Protein AF-A0A9E3BA57-F1 (afdb_monomer)

Solvent-accessible surface area (backbone atoms only — not comparable to full-atom values): 15091 Å² total; per-residue (Å²): 136,89,84,88,86,90,84,81,89,80,93,66,79,55,66,67,52,53,63,72,68,53,78,71,51,74,68,56,52,54,50,52,51,50,52,51,51,53,52,50,51,53,54,50,51,54,50,53,52,54,51,50,51,53,52,50,53,52,51,53,53,50,52,51,50,51,50,53,51,49,52,50,50,52,51,49,51,51,48,52,51,52,51,51,52,50,50,52,52,52,50,30,51,70,37,42,39,36,37,42,38,57,26,49,50,52,69,77,45,34,76,70,68,50,32,23,57,55,53,36,50,53,30,50,53,45,43,49,51,52,54,69,60,40,82,65,95,66,62,68,88,75,44,98,58,40,34,75,94,56,74,46,80,52,76,90,72,94,66,101,42,77,68,51,54,54,49,47,49,32,64,74,54,18,78,52,43,40,30,43,34,40,40,45,79,49,102,83,34,32,33,43,32,36,26,50,56,90,48,83,46,72,77,41,74,42,44,72,89,40,44,69,59,47,41,42,51,36,28,52,51,42,40,40,77,56,36,41,68,55,41,20,50,28,27,43,76,71,67,40,48,74,59,14,51,54,37,29,53,49,29,50,75,73,41,53,78,68,45,27,56,49,24,52,52,53,52,51,67,75,76,109

pLDDT: mean 71.09, std 15.73, range [34.72, 93.19]

Foldseek 3Di:
DDDDDDDDDDDDPVVVVVVVPPDDPPVRVVVVVVVVVVVVVVVVVVVVVVVVVVVVVVVVVVVVVVVVVVVVVVVVVVVVVVVVVVVLLVCLLLQLAEEEEFEAEDVVCVVVVNGSLVLSVLLVVLLVVLVVLQDDPDDLSPFPRRNDPDHDYDDDDPDDDPVVVSVVSSVVNHPHFYKYKYWDADPAAIWIWIDTHPDTFDIDDDHPVCSSVRSNVNSLRNCCVRGLLSSLSSCVSVVVLVVSLVSLVVCCVPNDPSSVVVSVVSVVVSVD

Sequence (272 aa):
MAHKDDGENANGPGLAAALAMAAPGDTAQTYLEEQTRLTRLQIEELKEDNALRRRIMRLEQASGAMKFAFELAAAFIFTAVALGLGIAVWQAANDNGLVVQSFSVPPDLANRGLTGEVVAAKLLDKLSVLQAATASNRAPSSYANNWGGDIKLQIPDTGVSIGEFNRSLHAWLGHQTRITGEVWRTPTGIAVTARAGSDTGPTLTGSEADLDKLIRQAAESVYRATQLYRYAVYLANAGRLKEAEAAYWSLMANGSAQDRAWALIGLANLYA

Structure (mmCIF, N/CA/C/O backbone):
data_AF-A0A9E3BA57-F1
#
_entry.id   AF-A0A9E3BA57-F1
#
loop_
_atom_site.group_PDB
_atom_site.id
_atom_site.type_symbol
_atom_site.label_atom_id
_atom_site.label_alt_id
_atom_site.label_comp_id
_atom_site.label_asym_id
_atom_site.label_entity_id
_atom_site.label_seq_id
_atom_site.pdbx_PDB_ins_code
_atom_site.Cartn_x
_atom_site.Cartn_y
_atom_site.Cartn_z
_atom_site.occupancy
_atom_site.B_iso_or_equiv
_atom_site.auth_seq_id
_atom_site.auth_comp_id
_atom_site.auth_asym_id
_atom_site.auth_atom_id
_atom_site.pdbx_PDB_model_num
ATOM 1 N N . MET A 1 1 ? 22.300 17.962 -129.339 1.00 43.16 1 MET A N 1
ATOM 2 C CA . MET A 1 1 ? 23.694 18.077 -129.816 1.00 43.16 1 MET A CA 1
ATOM 3 C C . MET A 1 1 ? 24.527 17.127 -128.984 1.00 43.16 1 MET A C 1
ATOM 5 O O . MET A 1 1 ? 24.481 17.212 -127.766 1.00 43.16 1 MET A O 1
ATOM 9 N N . ALA A 1 2 ? 25.129 16.149 -129.647 1.00 45.38 2 ALA A N 1
ATOM 10 C CA . ALA A 1 2 ? 25.865 15.049 -129.049 1.00 45.38 2 ALA A CA 1
ATOM 11 C C . ALA A 1 2 ? 27.246 15.500 -128.556 1.00 45.38 2 ALA A C 1
ATOM 13 O O . ALA A 1 2 ? 27.906 16.262 -129.256 1.00 45.38 2 ALA A O 1
ATOM 14 N N . HIS A 1 3 ? 27.709 14.957 -127.431 1.00 41.69 3 HIS A N 1
ATOM 15 C CA . HIS A 1 3 ? 29.010 14.294 -127.411 1.00 41.69 3 HIS A CA 1
ATOM 16 C C . HIS A 1 3 ? 29.078 13.281 -126.268 1.00 41.69 3 HIS A C 1
ATOM 18 O O . HIS A 1 3 ? 28.797 13.578 -125.112 1.00 41.69 3 HIS A O 1
ATOM 24 N N . LYS A 1 4 ? 29.392 12.063 -126.686 1.00 47.47 4 LYS A N 1
ATOM 25 C CA . LYS A 1 4 ? 29.692 10.862 -125.926 1.00 47.47 4 LYS A CA 1
ATOM 26 C C . LYS A 1 4 ? 31.184 10.893 -125.589 1.00 47.47 4 LYS A C 1
ATOM 28 O O . LYS A 1 4 ? 31.956 11.256 -126.473 1.00 47.47 4 LYS A O 1
ATOM 33 N N . ASP A 1 5 ? 31.557 10.482 -124.382 1.00 48.28 5 ASP A N 1
ATOM 34 C CA . ASP A 1 5 ? 32.760 9.671 -124.204 1.00 48.28 5 ASP A CA 1
ATOM 35 C C . ASP A 1 5 ? 32.627 8.788 -122.961 1.00 48.28 5 ASP A C 1
ATOM 37 O O . ASP A 1 5 ? 32.346 9.254 -121.856 1.00 48.28 5 ASP A O 1
ATOM 41 N N . ASP A 1 6 ? 32.766 7.492 -123.217 1.00 46.66 6 ASP A N 1
ATOM 42 C CA . ASP A 1 6 ? 32.732 6.391 -122.266 1.00 46.66 6 ASP A CA 1
ATOM 43 C C . ASP A 1 6 ? 34.151 6.175 -121.715 1.00 46.66 6 ASP A C 1
ATOM 45 O O . ASP A 1 6 ? 35.130 6.237 -122.457 1.00 46.66 6 ASP A O 1
ATOM 49 N N . GLY A 1 7 ? 34.273 5.873 -120.422 1.00 38.66 7 GLY A N 1
ATOM 50 C CA . GLY A 1 7 ? 35.554 5.589 -119.772 1.00 38.66 7 GLY A CA 1
ATOM 51 C C . GLY A 1 7 ? 35.362 4.725 -118.534 1.00 38.66 7 GLY A C 1
ATOM 52 O O . GLY A 1 7 ? 35.284 5.216 -117.414 1.00 38.66 7 GLY A O 1
ATOM 53 N N . GLU A 1 8 ? 35.217 3.434 -118.784 1.00 44.22 8 GLU A N 1
ATOM 54 C CA . GLU A 1 8 ? 34.931 2.349 -117.854 1.00 44.22 8 GLU A CA 1
ATOM 55 C C . GLU A 1 8 ? 36.140 1.965 -116.966 1.00 44.22 8 GLU A C 1
ATOM 57 O O . GLU A 1 8 ? 37.271 1.937 -117.436 1.00 44.22 8 GLU A O 1
ATOM 62 N N . ASN A 1 9 ? 35.843 1.569 -115.719 1.00 42.09 9 ASN A N 1
ATOM 63 C CA . ASN A 1 9 ? 36.522 0.563 -114.879 1.00 42.09 9 ASN A CA 1
ATOM 64 C C . ASN A 1 9 ? 38.012 0.703 -114.481 1.00 42.09 9 ASN A C 1
ATOM 66 O O . ASN A 1 9 ? 38.911 0.603 -115.303 1.00 42.09 9 ASN A O 1
ATOM 70 N N . ALA A 1 10 ? 38.275 0.671 -113.162 1.00 39.62 10 ALA A N 1
ATOM 71 C CA . ALA A 1 10 ? 38.931 -0.483 -112.516 1.00 39.62 10 ALA A CA 1
ATOM 72 C C . ALA A 1 10 ? 39.127 -0.274 -110.999 1.00 39.62 10 ALA A C 1
ATOM 74 O O . ALA A 1 10 ? 39.894 0.575 -110.550 1.00 39.62 10 ALA A O 1
ATOM 75 N N . ASN A 1 11 ? 38.476 -1.129 -110.205 1.00 49.69 11 ASN A N 1
ATOM 76 C CA . ASN A 1 11 ? 38.855 -1.411 -108.822 1.00 49.69 11 ASN A CA 1
ATOM 77 C C . ASN A 1 11 ? 40.291 -1.953 -108.766 1.00 49.69 11 ASN A C 1
ATOM 79 O O . ASN A 1 11 ? 40.641 -2.855 -109.525 1.00 49.69 11 ASN A O 1
ATOM 83 N N . GLY A 1 12 ? 41.088 -1.477 -107.809 1.00 37.12 12 GLY A N 1
ATOM 84 C CA . GLY A 1 12 ? 42.429 -1.994 -107.554 1.00 37.12 12 GLY A CA 1
ATOM 85 C C . GLY A 1 12 ? 42.698 -2.207 -106.062 1.00 37.12 12 GLY A C 1
ATOM 86 O O . GLY A 1 12 ? 43.104 -1.259 -105.393 1.00 37.12 12 GLY A O 1
ATOM 87 N N . PRO A 1 13 ? 42.606 -3.450 -105.548 1.00 47.19 13 PRO A N 1
ATOM 88 C CA . PRO A 1 13 ? 43.142 -3.878 -104.243 1.00 47.19 13 PRO A CA 1
ATOM 89 C C . PRO A 1 13 ? 44.659 -3.631 -104.067 1.00 47.19 13 PRO A C 1
ATOM 91 O O . PRO A 1 13 ? 45.227 -3.909 -103.012 1.00 47.19 13 PRO A O 1
ATOM 94 N N . GLY A 1 14 ? 45.331 -3.109 -105.099 1.00 44.69 14 GLY A N 1
ATOM 95 C CA . GLY A 1 14 ? 46.767 -2.860 -105.141 1.00 44.69 14 GLY A CA 1
ATOM 96 C C . GLY A 1 14 ? 47.250 -1.696 -104.278 1.00 44.69 14 GLY A C 1
ATOM 97 O O . GLY A 1 14 ? 48.390 -1.737 -103.836 1.00 44.69 14 GLY A O 1
ATOM 98 N N . LEU A 1 15 ? 46.415 -0.697 -103.963 1.00 48.72 15 LEU A N 1
ATOM 99 C CA . LEU A 1 15 ? 46.832 0.424 -103.100 1.00 48.72 15 LEU A CA 1
ATOM 100 C C . LEU A 1 15 ? 47.002 0.002 -101.631 1.00 48.72 15 LEU A C 1
ATOM 102 O O . LEU A 1 15 ? 47.945 0.432 -100.972 1.00 48.72 15 LEU A O 1
ATOM 106 N N . ALA A 1 16 ? 46.149 -0.904 -101.143 1.00 50.25 16 ALA A N 1
ATOM 107 C CA . ALA A 1 16 ? 46.280 -1.473 -99.802 1.00 50.25 16 ALA A CA 1
ATOM 108 C C . ALA A 1 16 ? 47.452 -2.471 -99.712 1.00 50.25 16 ALA A C 1
ATOM 110 O O . ALA A 1 16 ? 48.168 -2.495 -98.713 1.00 50.25 16 ALA A O 1
ATOM 111 N N . ALA A 1 17 ? 47.697 -3.249 -100.773 1.00 50.19 17 ALA A N 1
ATOM 112 C CA . ALA A 1 17 ? 48.822 -4.184 -100.830 1.00 50.19 17 ALA A CA 1
ATOM 113 C C . ALA A 1 17 ? 50.185 -3.482 -101.019 1.00 50.19 17 ALA A C 1
ATOM 115 O O . ALA A 1 17 ? 51.184 -3.932 -100.461 1.00 50.19 17 ALA A O 1
ATOM 116 N N . ALA A 1 18 ? 50.239 -2.357 -101.743 1.00 49.28 18 ALA A N 1
ATOM 117 C CA . ALA A 1 18 ? 51.467 -1.582 -101.938 1.00 49.28 18 ALA A CA 1
ATOM 118 C C . ALA A 1 18 ? 51.915 -0.847 -100.662 1.00 49.28 18 ALA A C 1
ATOM 120 O O . ALA A 1 18 ? 53.115 -0.761 -100.409 1.00 49.28 18 ALA A O 1
ATOM 121 N N . LEU A 1 19 ? 50.980 -0.391 -99.816 1.00 52.06 19 LEU A N 1
ATOM 122 C CA . LEU A 1 19 ? 51.324 0.153 -98.494 1.00 52.06 19 LEU A CA 1
ATOM 123 C C . LEU A 1 19 ? 51.769 -0.927 -97.496 1.00 52.06 19 LEU A C 1
ATOM 125 O O . LEU A 1 19 ? 52.558 -0.632 -96.606 1.00 52.06 19 LEU A O 1
ATOM 129 N N . ALA A 1 20 ? 51.306 -2.171 -97.648 1.00 54.50 20 ALA A N 1
ATOM 130 C CA . ALA A 1 20 ? 51.713 -3.283 -96.786 1.00 54.50 20 ALA A CA 1
ATOM 131 C C . ALA A 1 20 ? 53.118 -3.833 -97.111 1.00 54.50 20 ALA A C 1
ATOM 133 O O . ALA A 1 20 ? 53.708 -4.523 -96.283 1.00 54.50 20 ALA A O 1
ATOM 134 N N . MET A 1 21 ? 53.655 -3.537 -98.302 1.00 51.88 21 MET A N 1
ATOM 135 C CA . MET A 1 21 ? 54.937 -4.065 -98.802 1.00 51.88 21 MET A CA 1
ATOM 136 C C . MET A 1 21 ? 56.081 -3.036 -98.785 1.00 51.88 21 MET A C 1
ATOM 138 O O . MET A 1 21 ? 57.224 -3.388 -99.077 1.00 51.88 21 MET A O 1
ATOM 142 N N . ALA A 1 22 ? 55.811 -1.775 -98.430 1.00 53.38 22 ALA A N 1
ATOM 143 C CA . ALA A 1 22 ? 56.853 -0.787 -98.177 1.00 53.38 22 ALA A CA 1
ATOM 144 C C . ALA A 1 22 ? 57.412 -1.016 -96.768 1.00 53.38 22 ALA A C 1
ATOM 146 O O . ALA A 1 22 ? 56.747 -0.714 -95.777 1.00 53.38 22 ALA A O 1
ATOM 147 N N . ALA A 1 23 ? 58.624 -1.575 -96.678 1.00 56.28 23 ALA A N 1
ATOM 148 C CA . ALA A 1 23 ? 59.336 -1.684 -95.411 1.00 56.28 23 ALA A CA 1
ATOM 149 C C . ALA A 1 23 ? 59.340 -0.297 -94.742 1.00 56.28 23 ALA A C 1
ATOM 151 O O . ALA A 1 23 ? 59.784 0.668 -95.375 1.00 56.28 23 ALA A O 1
ATOM 152 N N . PRO A 1 24 ? 58.793 -0.159 -93.522 1.00 55.91 24 PRO A N 1
ATOM 153 C CA . PRO A 1 24 ? 58.721 1.135 -92.871 1.00 55.91 24 PRO A CA 1
ATOM 154 C C . PRO A 1 24 ? 60.148 1.653 -92.728 1.00 55.91 24 PRO A C 1
ATOM 156 O O . PRO A 1 24 ? 61.003 0.967 -92.172 1.00 55.91 24 PRO A O 1
ATOM 159 N N . GLY A 1 25 ? 60.410 2.837 -93.284 1.00 61.69 25 GLY A N 1
ATOM 160 C CA . GLY A 1 25 ? 61.684 3.512 -93.072 1.00 61.69 25 GLY A CA 1
ATOM 161 C C . GLY A 1 25 ? 61.930 3.701 -91.576 1.00 61.69 25 GLY A C 1
ATOM 162 O O . GLY A 1 25 ? 60.980 3.770 -90.795 1.00 61.69 25 GLY A O 1
ATOM 163 N N . ASP A 1 26 ? 63.199 3.807 -91.194 1.00 68.38 26 ASP A N 1
ATOM 164 C CA . ASP A 1 26 ? 63.674 3.933 -89.805 1.00 68.38 26 ASP A CA 1
ATOM 165 C C . ASP A 1 26 ? 62.846 4.952 -88.987 1.00 68.38 26 ASP A C 1
ATOM 167 O O . ASP A 1 26 ? 62.463 4.721 -87.846 1.00 68.38 26 ASP A O 1
ATOM 171 N N . THR A 1 27 ? 62.431 6.050 -89.624 1.00 69.00 27 THR A N 1
ATOM 172 C CA . THR A 1 27 ? 61.599 7.111 -89.034 1.00 69.00 27 THR A CA 1
ATOM 173 C C . THR A 1 27 ? 60.164 6.696 -88.691 1.00 69.00 27 THR A C 1
ATOM 175 O O . THR A 1 27 ? 59.611 7.179 -87.702 1.00 69.00 27 THR A O 1
ATOM 178 N N . ALA A 1 28 ? 59.542 5.812 -89.476 1.00 72.00 28 ALA A N 1
ATOM 179 C CA . ALA A 1 28 ? 58.194 5.311 -89.210 1.00 72.00 28 ALA A CA 1
ATOM 180 C C . ALA A 1 28 ? 58.187 4.310 -88.046 1.00 72.00 28 ALA A C 1
ATOM 182 O O . ALA A 1 28 ? 57.246 4.309 -87.253 1.00 72.00 28 ALA A O 1
ATOM 183 N N . GLN A 1 29 ? 59.248 3.509 -87.904 1.00 76.06 29 GLN A N 1
ATOM 184 C CA . GLN A 1 29 ? 59.416 2.621 -86.751 1.00 76.06 29 GLN A CA 1
ATOM 185 C C . GLN A 1 29 ? 59.605 3.428 -85.462 1.00 76.06 29 GLN A C 1
ATOM 187 O O . GLN A 1 29 ? 58.847 3.229 -84.515 1.00 76.06 29 GLN A O 1
ATOM 192 N N . THR A 1 30 ? 60.488 4.432 -85.463 1.00 78.56 30 THR A N 1
ATOM 193 C CA . THR A 1 30 ? 60.704 5.314 -84.302 1.00 78.56 30 THR A CA 1
ATOM 194 C C . THR A 1 30 ? 59.434 6.061 -83.883 1.00 78.56 30 THR A C 1
ATOM 196 O O . THR A 1 30 ? 59.148 6.204 -82.695 1.00 78.56 30 THR A O 1
ATOM 199 N N . TYR A 1 31 ? 58.620 6.516 -84.842 1.00 79.38 31 TYR A N 1
ATOM 200 C CA . TYR A 1 31 ? 57.344 7.167 -84.532 1.00 79.38 31 TYR A CA 1
ATOM 20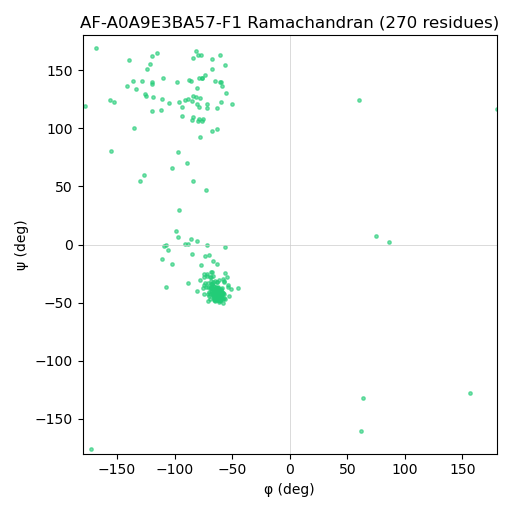1 C C . TYR A 1 31 ? 56.336 6.207 -83.879 1.00 79.38 31 TYR A C 1
ATOM 203 O O . TYR A 1 31 ? 55.654 6.579 -82.921 1.00 79.38 31 TYR A O 1
ATOM 211 N N . LEU A 1 32 ? 56.246 4.967 -84.371 1.00 82.69 32 LEU A N 1
ATOM 212 C CA . LEU A 1 32 ? 55.385 3.936 -83.785 1.00 82.69 32 LEU A CA 1
ATOM 213 C C . LEU A 1 32 ? 55.856 3.529 -82.382 1.00 82.69 32 LEU A C 1
ATOM 215 O O . LEU A 1 32 ? 55.023 3.293 -81.504 1.00 82.69 32 LEU A O 1
ATOM 219 N N . GLU A 1 33 ? 57.166 3.494 -82.143 1.00 85.69 33 GLU A N 1
ATOM 220 C CA . GLU A 1 33 ? 57.742 3.253 -80.817 1.00 85.69 33 GLU A CA 1
ATOM 221 C C . GLU A 1 33 ? 57.390 4.371 -79.830 1.00 85.69 33 GLU A C 1
ATOM 223 O O . GLU A 1 33 ? 56.943 4.089 -78.716 1.00 85.69 33 GLU A O 1
ATOM 228 N N . GLU A 1 34 ? 57.498 5.635 -80.243 1.00 84.19 34 GLU A N 1
ATOM 229 C CA . GLU A 1 34 ? 57.121 6.781 -79.409 1.00 84.19 34 GLU A CA 1
ATOM 230 C C . GLU A 1 34 ? 55.613 6.833 -79.126 1.00 84.19 34 GLU A C 1
ATOM 232 O O . GLU A 1 34 ? 55.203 7.044 -77.982 1.00 84.19 34 GLU A O 1
ATOM 237 N N . GLN A 1 35 ? 54.770 6.547 -80.123 1.00 85.94 35 GLN A N 1
ATOM 238 C CA . GLN A 1 35 ? 53.322 6.401 -79.924 1.00 85.94 35 GLN A CA 1
ATOM 239 C C . GLN A 1 35 ? 52.995 5.260 -78.953 1.00 85.94 35 GLN A C 1
ATOM 241 O O . GLN A 1 35 ? 52.151 5.410 -78.066 1.00 85.94 35 GLN A O 1
ATOM 246 N N . THR A 1 36 ? 53.704 4.135 -79.060 1.00 87.62 36 THR A N 1
ATOM 247 C CA . THR A 1 36 ? 53.559 3.004 -78.133 1.00 87.62 36 THR A CA 1
ATOM 248 C C . THR A 1 36 ? 53.986 3.392 -76.717 1.00 87.62 36 THR A C 1
ATOM 250 O O . THR A 1 36 ? 53.317 3.025 -75.747 1.00 87.62 36 THR A O 1
ATOM 253 N N . ARG A 1 37 ? 55.066 4.169 -76.579 1.00 88.50 37 ARG A N 1
ATOM 254 C CA . ARG A 1 37 ? 55.564 4.660 -75.290 1.00 88.50 37 ARG A CA 1
ATOM 255 C C . ARG A 1 37 ? 54.578 5.621 -74.633 1.00 88.50 37 ARG A C 1
ATOM 257 O O . ARG A 1 37 ? 54.255 5.441 -73.461 1.00 88.50 37 ARG A O 1
ATOM 264 N N . LEU A 1 38 ? 54.052 6.582 -75.385 1.00 89.56 38 LEU A N 1
ATOM 265 C CA . LEU A 1 38 ? 53.067 7.543 -74.892 1.00 89.56 38 LEU A CA 1
ATOM 266 C C . LEU A 1 38 ? 51.755 6.853 -74.503 1.00 89.56 38 LEU A C 1
ATOM 268 O O . LEU A 1 38 ? 51.222 7.107 -73.426 1.00 89.56 38 LEU A O 1
ATOM 272 N N . THR A 1 39 ? 51.292 5.908 -75.322 1.00 86.44 39 THR A N 1
ATOM 273 C CA . THR A 1 39 ? 50.104 5.100 -75.013 1.00 86.44 39 THR A CA 1
ATOM 274 C C . THR A 1 39 ? 50.311 4.287 -73.734 1.00 86.44 39 THR A C 1
ATOM 276 O O . THR A 1 39 ? 49.410 4.195 -72.903 1.00 86.44 39 THR A O 1
ATOM 279 N N . ARG A 1 40 ? 51.508 3.722 -73.523 1.00 89.25 40 ARG A N 1
ATOM 280 C CA . ARG A 1 40 ? 51.831 2.974 -72.301 1.00 89.25 40 ARG A CA 1
ATOM 281 C C . ARG A 1 40 ? 51.808 3.870 -71.062 1.00 89.25 40 ARG A C 1
ATOM 283 O O . ARG A 1 40 ? 51.205 3.471 -70.071 1.00 89.25 40 ARG A O 1
ATOM 290 N N . LEU A 1 41 ? 52.385 5.069 -71.144 1.00 88.81 41 LEU A N 1
ATOM 291 C CA . LEU A 1 41 ? 52.357 6.045 -70.049 1.00 88.81 41 LEU A CA 1
ATOM 292 C C . LEU A 1 41 ? 50.926 6.487 -69.716 1.00 88.81 41 LEU A C 1
ATOM 294 O O . LEU A 1 41 ? 50.548 6.485 -68.550 1.00 88.81 41 LEU A O 1
ATOM 298 N N . GLN A 1 42 ? 50.095 6.761 -70.727 1.00 83.44 42 GLN A N 1
ATOM 299 C CA . GLN A 1 42 ? 48.683 7.107 -70.516 1.00 83.44 42 GLN A CA 1
ATOM 300 C C . GLN A 1 42 ? 47.884 5.959 -69.883 1.00 83.44 42 GLN A C 1
ATOM 302 O O . GLN A 1 42 ? 47.036 6.187 -69.024 1.00 83.44 42 GLN A O 1
ATOM 307 N N . ILE A 1 43 ? 48.147 4.710 -70.284 1.00 85.44 43 ILE A N 1
ATOM 308 C CA . ILE A 1 43 ? 47.510 3.531 -69.679 1.00 85.44 43 ILE A CA 1
ATOM 309 C C . ILE A 1 43 ? 47.917 3.384 -68.209 1.00 85.44 43 ILE A C 1
ATOM 311 O O . ILE A 1 43 ? 47.095 2.973 -67.388 1.00 85.44 43 ILE A O 1
ATOM 315 N N . GLU A 1 44 ? 49.174 3.667 -67.882 1.00 87.62 44 GLU A N 1
ATOM 316 C CA . GLU A 1 44 ? 49.704 3.571 -66.523 1.00 87.62 44 GLU A CA 1
ATOM 317 C C . GLU A 1 44 ? 49.115 4.660 -65.620 1.00 87.62 44 GLU A C 1
ATOM 319 O O . GLU A 1 44 ? 48.534 4.334 -64.584 1.00 87.62 44 GLU A O 1
ATOM 324 N N . GLU A 1 45 ? 49.097 5.909 -66.089 1.00 82.62 45 GLU A N 1
ATOM 325 C CA . GLU A 1 45 ? 48.459 7.038 -65.403 1.00 82.62 45 GLU A CA 1
ATOM 326 C C . GLU A 1 45 ? 46.961 6.777 -65.165 1.00 82.62 45 GLU A C 1
ATOM 328 O O . GLU A 1 45 ? 46.475 6.874 -64.039 1.00 82.62 45 GLU A O 1
ATOM 333 N N . LEU A 1 46 ? 46.226 6.307 -66.183 1.00 78.44 46 LEU A N 1
ATOM 334 C CA . LEU A 1 46 ? 44.810 5.949 -66.038 1.00 78.44 46 LEU A CA 1
ATOM 335 C C . LEU A 1 46 ? 44.582 4.795 -65.053 1.00 78.44 46 LEU A C 1
ATOM 337 O O . LEU A 1 46 ? 43.531 4.734 -64.407 1.00 78.44 46 LEU A O 1
ATOM 341 N N . LYS A 1 47 ? 45.512 3.841 -64.937 1.00 80.56 47 LYS A N 1
ATOM 342 C CA . LYS A 1 47 ? 45.397 2.740 -63.968 1.00 80.56 47 LYS A CA 1
ATOM 343 C C . LYS A 1 47 ? 45.588 3.236 -62.540 1.00 80.56 47 LYS A C 1
ATOM 345 O O . LYS A 1 47 ? 44.818 2.815 -61.669 1.00 80.56 47 LYS A O 1
ATOM 350 N N . GLU A 1 48 ? 46.556 4.115 -62.312 1.00 80.38 48 GLU A N 1
ATOM 351 C CA . GLU A 1 48 ? 46.803 4.727 -61.005 1.00 80.38 48 GLU A CA 1
ATOM 352 C C . GLU A 1 48 ? 45.626 5.611 -60.574 1.00 80.38 48 GLU A C 1
ATOM 354 O O . GLU A 1 48 ? 45.077 5.416 -59.482 1.00 80.38 48 GLU A O 1
ATOM 359 N N . ASP A 1 49 ? 45.130 6.464 -61.471 1.00 78.62 49 ASP A N 1
ATOM 360 C CA . ASP A 1 49 ? 43.981 7.338 -61.216 1.00 78.62 49 ASP A CA 1
ATOM 361 C C . ASP A 1 49 ? 42.713 6.535 -60.890 1.00 78.62 49 ASP A C 1
ATOM 363 O O . ASP A 1 49 ? 41.988 6.817 -59.928 1.00 78.62 49 ASP A O 1
ATOM 367 N N . ASN A 1 50 ? 42.462 5.455 -61.636 1.00 74.06 50 ASN A N 1
ATOM 368 C CA . ASN A 1 50 ? 41.331 4.564 -61.376 1.00 74.06 50 ASN A CA 1
ATOM 369 C C . ASN A 1 50 ? 41.481 3.761 -60.075 1.00 74.06 50 ASN A C 1
ATOM 371 O O . ASN A 1 50 ? 40.473 3.350 -59.486 1.00 74.06 50 ASN A O 1
ATOM 375 N N . ALA A 1 51 ? 42.705 3.478 -59.628 1.00 78.81 51 ALA A N 1
ATOM 376 C CA . ALA A 1 51 ? 42.948 2.804 -58.356 1.00 78.81 51 ALA A CA 1
ATOM 377 C C . ALA A 1 51 ? 42.702 3.754 -57.172 1.00 78.81 51 ALA A C 1
ATOM 379 O O . ALA A 1 51 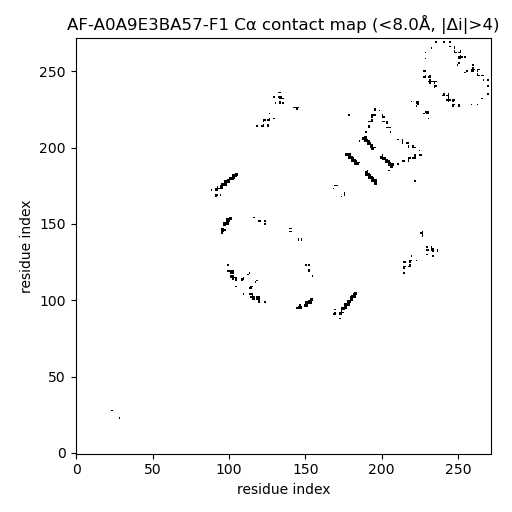? 42.040 3.363 -56.204 1.00 78.81 51 ALA A O 1
ATOM 380 N N . LEU A 1 52 ? 43.155 5.006 -57.276 1.00 74.19 52 LEU A N 1
ATOM 381 C CA . LEU A 1 52 ? 42.927 6.047 -56.273 1.00 74.19 52 LEU A CA 1
ATOM 382 C C . LEU A 1 52 ? 41.444 6.399 -56.159 1.00 74.19 52 LEU A C 1
ATOM 384 O O . LEU A 1 52 ? 40.891 6.339 -55.060 1.00 74.19 52 LEU A O 1
ATOM 388 N N . ARG A 1 53 ? 40.760 6.638 -57.285 1.00 72.81 53 ARG A N 1
ATOM 389 C CA . ARG A 1 53 ? 39.312 6.909 -57.304 1.00 72.81 53 ARG A CA 1
ATOM 390 C C . ARG A 1 53 ? 38.504 5.773 -56.683 1.00 72.81 53 ARG A C 1
ATOM 392 O O . ARG A 1 53 ? 37.595 6.027 -55.899 1.00 72.81 53 ARG A O 1
ATOM 399 N N . ARG A 1 54 ? 38.857 4.510 -56.960 1.00 74.44 54 ARG A N 1
ATOM 400 C CA . ARG A 1 54 ? 38.201 3.349 -56.326 1.00 74.44 54 ARG A CA 1
ATOM 401 C C . ARG A 1 54 ? 38.419 3.289 -54.816 1.00 74.44 54 ARG A C 1
ATOM 403 O O . ARG A 1 54 ? 37.505 2.885 -54.099 1.00 74.44 54 ARG A O 1
ATOM 410 N N . ARG A 1 55 ? 39.598 3.675 -54.320 1.00 72.38 55 ARG A N 1
ATOM 411 C CA . ARG A 1 55 ? 39.870 3.746 -52.874 1.00 72.38 55 ARG A CA 1
ATOM 412 C C . ARG A 1 55 ? 39.102 4.890 -52.214 1.00 72.38 55 ARG A C 1
ATOM 414 O O . ARG A 1 55 ? 38.477 4.657 -51.186 1.00 72.38 55 ARG A O 1
ATOM 421 N N . ILE A 1 56 ? 39.089 6.070 -52.828 1.00 73.75 56 ILE A N 1
ATOM 422 C CA . ILE A 1 56 ? 38.375 7.251 -52.321 1.00 73.75 56 ILE A CA 1
ATOM 423 C C . ILE A 1 56 ? 36.867 6.985 -52.266 1.00 73.75 56 ILE A C 1
ATOM 425 O O . ILE A 1 56 ? 36.272 7.149 -51.208 1.00 73.75 56 ILE A O 1
ATOM 429 N N . MET A 1 57 ? 36.270 6.442 -53.333 1.00 71.50 57 MET A N 1
ATOM 430 C CA . MET A 1 57 ? 34.839 6.104 -53.343 1.00 71.50 57 MET A CA 1
ATOM 431 C C . MET A 1 57 ? 34.457 5.094 -52.250 1.00 71.50 57 MET A C 1
ATOM 433 O O . MET A 1 57 ? 33.404 5.222 -51.631 1.00 71.50 57 MET A O 1
ATOM 437 N N . ARG A 1 58 ? 35.314 4.100 -51.966 1.00 70.94 58 ARG A N 1
ATOM 438 C CA . ARG A 1 58 ? 35.076 3.150 -50.862 1.00 70.94 58 ARG A CA 1
ATOM 439 C C . ARG A 1 58 ? 35.168 3.817 -49.491 1.00 70.94 58 ARG A C 1
ATOM 441 O O . ARG A 1 58 ? 34.390 3.472 -48.607 1.00 70.94 58 ARG A O 1
ATOM 448 N N . LEU A 1 59 ? 36.096 4.757 -49.315 1.00 69.62 59 LEU A N 1
ATOM 449 C CA . LEU A 1 59 ? 36.240 5.518 -48.072 1.00 69.62 59 LEU A CA 1
ATOM 450 C C . LEU A 1 59 ? 35.057 6.468 -47.851 1.00 69.62 59 LEU A C 1
ATOM 452 O O . LEU A 1 59 ? 34.554 6.553 -46.734 1.00 69.62 59 LEU A O 1
ATOM 456 N N . GLU A 1 60 ? 34.562 7.121 -48.902 1.00 73.31 60 GLU A N 1
ATOM 457 C CA . GLU A 1 60 ? 33.374 7.980 -48.835 1.00 73.31 60 GLU A CA 1
ATOM 458 C C . GLU A 1 60 ? 32.104 7.180 -48.523 1.00 73.31 60 GLU A C 1
ATOM 460 O O . GLU A 1 60 ? 31.328 7.571 -47.650 1.00 73.31 60 GLU A O 1
ATOM 465 N N . GLN A 1 61 ? 31.919 6.018 -49.159 1.00 71.25 61 GLN A N 1
ATOM 466 C CA . GLN A 1 61 ? 30.796 5.124 -48.858 1.00 71.25 61 GLN A CA 1
ATOM 467 C C . GLN A 1 61 ? 30.860 4.578 -47.424 1.00 71.25 61 GLN A C 1
ATOM 469 O O . GLN A 1 61 ? 29.835 4.528 -46.744 1.00 71.25 61 GLN A O 1
ATOM 474 N N . ALA A 1 62 ? 32.051 4.217 -46.935 1.00 68.81 62 ALA A N 1
ATOM 475 C CA . ALA A 1 62 ? 32.242 3.761 -45.558 1.00 68.81 62 ALA A CA 1
ATOM 476 C C . ALA A 1 62 ? 32.004 4.885 -44.533 1.00 68.81 62 ALA A C 1
ATOM 478 O O . ALA A 1 62 ? 31.376 4.654 -43.500 1.00 68.81 62 ALA A O 1
ATOM 479 N N . SER A 1 63 ? 32.457 6.103 -44.838 1.00 70.75 63 SER A N 1
ATOM 480 C CA . SER A 1 63 ? 32.219 7.315 -44.044 1.00 70.75 63 SER A CA 1
ATOM 481 C C . SER A 1 63 ? 30.724 7.626 -43.923 1.00 70.75 63 SER A C 1
ATOM 483 O O . SER A 1 63 ? 30.209 7.794 -42.813 1.00 70.75 63 SER A O 1
ATOM 485 N N . GLY A 1 64 ? 30.001 7.612 -45.049 1.00 74.88 64 GLY A N 1
ATOM 486 C CA . GLY A 1 64 ? 28.553 7.802 -45.068 1.00 74.88 64 GLY A CA 1
ATOM 487 C C . GLY A 1 64 ? 27.823 6.732 -44.256 1.00 74.88 64 GLY A C 1
ATOM 488 O O . GLY A 1 64 ? 27.007 7.064 -43.397 1.00 74.88 64 GLY A O 1
ATOM 489 N N . ALA A 1 65 ? 28.165 5.457 -44.456 1.00 74.38 65 ALA A N 1
ATOM 490 C CA . ALA A 1 65 ? 27.560 4.345 -43.723 1.00 74.38 65 ALA A CA 1
ATOM 491 C C . ALA A 1 65 ? 27.815 4.419 -42.206 1.00 74.38 65 ALA A C 1
ATOM 493 O O . ALA A 1 65 ? 26.897 4.183 -41.424 1.00 74.38 65 ALA A O 1
ATOM 494 N N . MET A 1 66 ? 29.025 4.798 -41.779 1.00 76.75 66 MET A N 1
ATOM 495 C CA . MET A 1 66 ? 29.365 5.004 -40.364 1.00 76.75 66 MET A CA 1
ATOM 496 C C . MET A 1 66 ? 28.543 6.128 -39.732 1.00 76.75 66 MET A C 1
ATOM 498 O O . MET A 1 66 ? 28.063 5.979 -38.609 1.00 76.75 66 MET A O 1
ATOM 502 N N . LYS A 1 67 ? 28.341 7.237 -40.453 1.00 83.88 67 LYS A N 1
ATOM 503 C CA . LYS A 1 67 ? 27.526 8.352 -39.963 1.00 83.88 67 LYS A CA 1
ATOM 504 C C . LYS A 1 67 ? 26.057 7.952 -39.814 1.00 83.88 67 LYS A C 1
ATOM 506 O O . LYS A 1 67 ? 25.483 8.186 -38.756 1.00 83.88 67 LYS A O 1
ATOM 511 N N . PHE A 1 68 ? 25.487 7.273 -40.811 1.00 84.44 68 PHE A N 1
ATOM 512 C CA . PHE A 1 68 ? 24.131 6.725 -40.715 1.00 84.44 68 PHE A CA 1
ATOM 513 C C . PHE A 1 68 ? 23.992 5.715 -39.570 1.00 84.44 68 PHE A C 1
ATOM 515 O O . PHE A 1 68 ? 23.018 5.766 -38.826 1.00 84.44 68 PHE A O 1
ATOM 522 N N . ALA A 1 69 ? 24.971 4.825 -39.387 1.00 83.12 69 ALA A N 1
ATOM 523 C CA . ALA A 1 69 ? 24.969 3.870 -38.282 1.00 83.12 69 ALA A CA 1
ATOM 524 C C . ALA A 1 69 ? 25.027 4.572 -36.915 1.00 83.12 69 ALA A C 1
ATOM 526 O O . ALA A 1 69 ? 24.310 4.180 -35.996 1.00 83.12 69 ALA A O 1
ATOM 527 N N . PHE A 1 70 ? 25.832 5.631 -36.785 1.00 87.56 70 PHE A N 1
ATOM 528 C CA . PHE A 1 70 ? 25.904 6.436 -35.567 1.00 87.56 70 PHE A CA 1
ATOM 529 C C . PHE A 1 70 ? 24.595 7.187 -35.290 1.00 87.56 70 PHE A C 1
ATOM 531 O O . PHE A 1 70 ? 24.104 7.155 -34.164 1.00 87.56 70 PHE A O 1
ATOM 538 N N . GLU A 1 71 ? 23.998 7.816 -36.307 1.00 88.19 71 GLU A N 1
ATOM 539 C CA . GLU A 1 71 ? 22.704 8.499 -36.183 1.00 88.19 71 GLU A CA 1
ATOM 540 C C . GLU A 1 71 ? 21.587 7.521 -35.791 1.00 88.19 71 GLU A C 1
ATOM 542 O O . GLU A 1 71 ? 20.798 7.820 -34.894 1.00 88.19 71 GLU A O 1
ATOM 547 N N . LEU A 1 72 ? 21.562 6.319 -36.378 1.00 89.69 72 LEU A N 1
ATOM 548 C CA . LEU A 1 72 ? 20.620 5.261 -36.005 1.00 89.69 72 LEU A CA 1
ATOM 549 C C . LEU A 1 72 ? 20.846 4.756 -34.578 1.00 89.69 72 LEU A C 1
ATOM 551 O O . LEU A 1 72 ? 19.877 4.562 -33.846 1.00 89.69 72 LEU A O 1
ATOM 555 N N . ALA A 1 73 ? 22.099 4.570 -34.156 1.00 87.75 73 ALA A N 1
ATOM 556 C CA . ALA A 1 73 ? 22.417 4.164 -32.789 1.00 87.75 73 ALA A CA 1
ATOM 557 C C . ALA A 1 73 ? 21.998 5.238 -31.774 1.00 87.75 73 ALA A C 1
ATOM 559 O O . ALA A 1 73 ? 21.372 4.920 -30.764 1.00 87.75 73 ALA A O 1
ATOM 560 N N . ALA A 1 74 ? 22.276 6.512 -32.060 1.00 90.25 74 ALA A N 1
ATOM 561 C CA . ALA A 1 74 ? 21.857 7.628 -31.220 1.00 90.25 74 ALA A CA 1
ATOM 562 C C . ALA A 1 74 ? 20.324 7.733 -31.141 1.00 90.25 74 ALA A C 1
ATOM 564 O O . ALA A 1 74 ? 19.777 7.859 -30.045 1.00 90.25 74 ALA A O 1
ATOM 565 N N . ALA A 1 75 ? 19.626 7.611 -32.276 1.00 90.25 75 ALA A N 1
ATOM 566 C CA . ALA A 1 75 ? 18.166 7.604 -32.326 1.00 90.25 75 ALA A CA 1
ATOM 567 C C . ALA A 1 75 ? 17.570 6.415 -31.557 1.00 90.25 75 ALA A C 1
ATOM 569 O O . ALA A 1 75 ? 16.594 6.579 -30.823 1.00 90.25 75 ALA A O 1
ATOM 570 N N . PHE A 1 76 ? 18.178 5.231 -31.671 1.00 93.19 76 PHE A N 1
ATOM 571 C CA . PHE A 1 76 ? 17.775 4.047 -30.919 1.00 93.19 76 PHE A CA 1
ATOM 572 C C . PHE A 1 76 ? 17.948 4.248 -29.412 1.00 93.19 76 PHE A C 1
ATOM 574 O O . PHE A 1 76 ? 17.016 3.978 -28.660 1.00 93.19 76 PHE A O 1
ATOM 581 N N . ILE A 1 77 ? 19.092 4.781 -28.968 1.00 91.69 77 ILE A N 1
ATOM 582 C CA . ILE A 1 77 ? 19.336 5.086 -27.551 1.00 91.69 77 ILE A CA 1
ATOM 583 C C . ILE A 1 77 ? 18.305 6.096 -27.041 1.00 91.69 77 ILE A C 1
ATOM 585 O O . ILE A 1 77 ? 17.680 5.857 -26.010 1.00 91.69 77 ILE A O 1
ATOM 589 N N . PHE A 1 78 ? 18.066 7.185 -27.775 1.00 91.94 78 PHE A N 1
ATOM 590 C CA . PHE A 1 78 ? 17.053 8.177 -27.405 1.00 91.94 78 PHE A CA 1
ATOM 591 C C . PHE A 1 78 ? 15.656 7.567 -27.300 1.00 91.94 78 PHE A C 1
ATOM 593 O O . PHE A 1 78 ? 14.937 7.825 -26.336 1.00 91.94 78 PHE A O 1
ATOM 600 N N . THR A 1 79 ? 15.287 6.722 -28.261 1.00 91.75 79 THR A N 1
ATOM 601 C CA . THR A 1 79 ? 13.991 6.034 -28.271 1.00 91.75 79 THR A CA 1
ATOM 602 C C . THR A 1 79 ? 13.875 5.069 -27.096 1.00 91.75 79 THR A C 1
ATOM 604 O O . THR A 1 79 ? 12.855 5.061 -26.414 1.00 91.75 79 THR A O 1
ATOM 607 N N . ALA A 1 80 ? 14.922 4.295 -26.807 1.00 88.56 80 ALA A N 1
ATOM 608 C CA . ALA A 1 80 ? 14.951 3.374 -25.676 1.00 88.56 80 ALA A CA 1
ATOM 609 C C . ALA A 1 80 ? 14.816 4.116 -24.338 1.00 88.56 80 ALA A C 1
ATOM 611 O O . ALA A 1 80 ? 14.046 3.691 -23.478 1.00 88.56 80 ALA A O 1
ATOM 612 N N . VAL A 1 81 ? 15.498 5.256 -24.180 1.00 90.56 81 VAL A N 1
ATOM 613 C CA . VAL A 1 81 ? 15.373 6.110 -22.989 1.00 90.56 81 VAL A CA 1
ATOM 614 C C . VAL A 1 81 ? 13.960 6.683 -22.876 1.00 90.56 81 VAL A C 1
ATOM 616 O O . VAL A 1 81 ? 13.359 6.601 -21.807 1.00 90.56 81 VAL A O 1
ATOM 619 N N . ALA A 1 82 ? 13.395 7.210 -23.964 1.00 87.06 82 ALA A N 1
ATOM 620 C CA . ALA A 1 82 ? 12.041 7.764 -23.966 1.00 87.06 82 ALA A CA 1
ATOM 621 C C . ALA A 1 82 ? 10.977 6.702 -23.642 1.00 87.06 82 ALA A C 1
ATOM 623 O O . ALA A 1 82 ? 10.074 6.960 -22.847 1.00 87.06 82 ALA A O 1
ATOM 624 N N . LEU A 1 83 ? 11.110 5.494 -24.198 1.00 88.88 83 LEU A N 1
ATOM 625 C CA . LEU A 1 83 ? 10.243 4.359 -23.878 1.00 88.88 83 LEU A CA 1
ATOM 626 C C . LEU A 1 83 ? 10.397 3.929 -22.420 1.00 88.88 83 LEU A C 1
ATOM 628 O O . LEU A 1 83 ? 9.393 3.727 -21.745 1.00 88.88 83 LEU A O 1
ATOM 632 N N . GLY A 1 84 ? 11.629 3.837 -21.914 1.00 78.38 84 GLY A N 1
ATOM 633 C CA . GLY A 1 84 ? 11.891 3.507 -20.513 1.00 78.38 84 GLY A CA 1
ATOM 634 C C . GLY A 1 84 ? 11.249 4.510 -19.554 1.00 78.38 84 GLY A C 1
ATOM 635 O O . GLY A 1 84 ? 10.564 4.110 -18.615 1.00 78.38 84 GLY A O 1
ATOM 636 N N . LEU A 1 85 ? 11.394 5.809 -19.832 1.00 76.31 85 LEU A N 1
ATOM 637 C CA . LEU A 1 85 ? 10.750 6.872 -19.056 1.00 76.31 85 LEU A CA 1
ATOM 638 C C . LEU A 1 85 ? 9.224 6.820 -19.171 1.00 76.31 85 LEU A C 1
ATOM 640 O O . LEU A 1 85 ? 8.539 6.941 -18.161 1.00 76.31 85 LEU A O 1
ATOM 644 N N . GLY A 1 86 ? 8.685 6.597 -20.371 1.00 73.06 86 GLY A N 1
ATOM 645 C CA . GLY A 1 86 ? 7.245 6.460 -20.586 1.00 73.06 86 GLY A CA 1
ATOM 646 C C . GLY A 1 86 ? 6.650 5.278 -19.818 1.00 73.06 86 GLY A C 1
ATOM 647 O O . GLY A 1 86 ? 5.623 5.433 -19.163 1.00 73.06 86 GLY A O 1
ATOM 648 N N . ILE A 1 87 ? 7.325 4.123 -19.833 1.00 73.69 87 ILE A N 1
ATOM 649 C CA . ILE A 1 87 ? 6.934 2.939 -19.057 1.00 73.69 87 ILE A CA 1
ATOM 650 C C . ILE A 1 87 ? 7.009 3.238 -17.560 1.00 73.69 87 ILE A C 1
ATOM 652 O O . ILE A 1 87 ? 6.058 2.930 -16.851 1.00 73.69 87 ILE A O 1
ATOM 656 N N . ALA A 1 88 ? 8.089 3.860 -17.082 1.00 65.69 88 ALA A N 1
ATOM 657 C CA . ALA A 1 88 ? 8.242 4.204 -15.669 1.00 65.69 88 ALA A CA 1
ATOM 658 C C . ALA A 1 88 ? 7.145 5.171 -15.193 1.00 65.69 88 ALA A C 1
ATOM 660 O O . ALA A 1 88 ? 6.543 4.951 -14.145 1.00 65.69 88 ALA A O 1
ATOM 661 N N . VAL A 1 89 ? 6.831 6.201 -15.986 1.00 70.75 89 VAL A N 1
ATOM 662 C CA . VAL A 1 89 ? 5.751 7.158 -15.697 1.00 70.75 89 VAL A CA 1
ATOM 663 C C . VAL A 1 89 ? 4.390 6.470 -15.712 1.00 70.75 89 VAL A C 1
ATOM 665 O O . VAL A 1 89 ? 3.588 6.692 -14.810 1.00 70.75 89 VAL A O 1
ATOM 668 N N . TRP A 1 90 ? 4.125 5.618 -16.703 1.00 63.31 90 TRP A N 1
ATOM 669 C CA . TRP A 1 90 ? 2.858 4.895 -16.803 1.00 63.31 90 TRP A CA 1
ATOM 670 C C . TRP A 1 90 ? 2.675 3.889 -15.661 1.00 63.31 90 TRP A C 1
ATOM 672 O O . TRP A 1 90 ? 1.603 3.828 -15.064 1.00 63.31 90 TRP A O 1
ATOM 682 N N . GLN A 1 91 ? 3.732 3.155 -15.305 1.00 57.81 91 GLN A N 1
ATOM 683 C CA . GLN A 1 91 ? 3.734 2.262 -14.148 1.00 57.81 91 GLN A CA 1
ATOM 684 C C . GLN A 1 91 ? 3.504 3.038 -12.856 1.00 57.81 91 GLN A C 1
ATOM 686 O O . GLN A 1 91 ? 2.630 2.652 -12.093 1.00 57.81 91 GLN A O 1
ATOM 691 N N . ALA A 1 92 ? 4.217 4.147 -12.638 1.00 55.09 92 ALA A N 1
ATOM 692 C CA . ALA A 1 92 ? 4.057 4.968 -11.442 1.00 55.09 92 ALA A CA 1
ATOM 693 C C . ALA A 1 92 ? 2.662 5.599 -11.333 1.00 55.09 92 ALA A C 1
ATOM 695 O O . ALA A 1 92 ? 2.094 5.635 -10.244 1.00 55.09 92 ALA A O 1
ATOM 696 N N . ALA A 1 93 ? 2.089 6.053 -12.450 1.00 54.06 93 ALA A N 1
ATOM 697 C CA . ALA A 1 93 ? 0.742 6.622 -12.491 1.00 54.06 93 ALA A CA 1
ATOM 698 C C . ALA A 1 93 ? -0.360 5.574 -12.246 1.00 54.06 93 ALA A C 1
ATOM 700 O O . ALA A 1 93 ? -1.426 5.915 -11.737 1.00 54.06 93 ALA A O 1
ATOM 701 N N . ASN A 1 94 ? -0.110 4.306 -12.586 1.00 55.00 94 ASN A N 1
ATOM 702 C CA . ASN A 1 94 ? -1.035 3.195 -12.351 1.00 55.00 94 ASN A CA 1
ATOM 703 C C . ASN A 1 94 ? -0.705 2.407 -11.063 1.00 55.00 94 ASN A C 1
ATOM 705 O O . ASN A 1 94 ? -1.305 1.358 -10.807 1.00 55.00 94 ASN A O 1
ATOM 709 N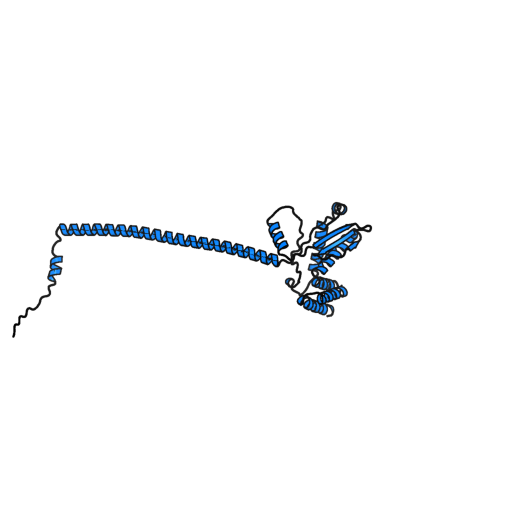 N . ASP A 1 95 ? 0.255 2.875 -10.262 1.00 46.78 95 ASP A N 1
ATOM 710 C CA . ASP A 1 95 ? 0.689 2.191 -9.049 1.00 46.78 95 ASP A CA 1
ATOM 711 C C . ASP A 1 95 ? -0.225 2.554 -7.872 1.00 46.78 95 ASP A C 1
ATOM 713 O O . ASP A 1 95 ? -0.219 3.672 -7.358 1.00 46.78 95 ASP A O 1
ATOM 717 N N . ASN A 1 96 ? -1.021 1.582 -7.430 1.00 51.62 96 ASN A N 1
ATOM 718 C CA . ASN A 1 96 ? -1.966 1.713 -6.318 1.00 51.62 96 ASN A CA 1
ATOM 719 C C . ASN A 1 96 ? -1.359 1.208 -4.994 1.00 51.62 96 ASN A C 1
ATOM 721 O O . ASN A 1 96 ? -2.068 0.680 -4.137 1.00 51.62 96 ASN A O 1
ATOM 725 N N . GLY A 1 97 ? -0.036 1.311 -4.839 1.00 50.28 97 GLY A N 1
ATOM 726 C CA . GLY A 1 97 ? 0.699 0.769 -3.696 1.00 50.28 97 GLY A CA 1
ATOM 727 C C . GLY A 1 97 ? 0.252 1.342 -2.344 1.00 50.28 97 GLY A C 1
ATOM 728 O O . GLY A 1 97 ? 0.003 2.542 -2.196 1.00 50.28 97 GLY A O 1
ATOM 729 N N . LEU A 1 98 ? 0.181 0.468 -1.338 1.00 53.78 98 LEU A N 1
ATOM 730 C CA . LEU A 1 98 ? -0.075 0.828 0.055 1.00 53.78 98 LEU A CA 1
ATOM 731 C C . LEU A 1 98 ? 1.247 1.069 0.779 1.00 53.78 98 LEU A C 1
ATOM 733 O O . LEU A 1 98 ? 2.100 0.181 0.844 1.00 53.78 98 LEU A O 1
ATOM 737 N N . VAL A 1 99 ? 1.395 2.251 1.370 1.00 59.72 99 VAL A N 1
ATOM 738 C CA . VAL A 1 99 ? 2.586 2.609 2.145 1.00 59.72 99 VAL A CA 1
ATOM 739 C C . VAL A 1 99 ? 2.208 2.726 3.612 1.00 59.72 99 VAL A C 1
ATOM 741 O O . VAL A 1 99 ? 1.446 3.621 3.973 1.00 59.72 99 VAL A O 1
ATOM 744 N N . VAL A 1 100 ? 2.763 1.862 4.463 1.00 58.22 100 VAL A N 1
ATOM 745 C CA . VAL A 1 100 ? 2.625 1.976 5.924 1.00 58.22 100 VAL A CA 1
ATOM 746 C C . VAL A 1 100 ? 3.818 2.760 6.465 1.00 58.22 100 VAL A C 1
ATOM 748 O O . VAL A 1 100 ? 4.964 2.337 6.297 1.00 58.22 100 VAL A O 1
ATOM 751 N N . GLN A 1 101 ? 3.553 3.912 7.080 1.00 68.12 101 GLN A N 1
ATOM 752 C CA . GLN A 1 101 ? 4.560 4.706 7.789 1.00 68.12 101 GLN A CA 1
ATOM 753 C C . GLN A 1 101 ? 4.746 4.188 9.222 1.00 68.12 101 GLN A C 1
ATOM 755 O O . GLN A 1 101 ? 3.876 3.496 9.759 1.00 68.12 101 GLN A O 1
ATOM 760 N N . SER A 1 102 ? 5.878 4.522 9.850 1.00 68.94 102 SER A N 1
ATOM 761 C CA . SER A 1 102 ? 6.096 4.202 11.261 1.00 68.94 102 SER A CA 1
ATOM 762 C C . SER A 1 102 ? 5.038 4.877 12.136 1.00 68.94 102 SER A C 1
ATOM 764 O O . SER A 1 102 ? 4.619 6.012 11.895 1.00 68.94 102 SER A O 1
ATOM 766 N N . PHE A 1 103 ? 4.562 4.144 13.141 1.00 74.44 103 PHE A N 1
ATOM 767 C CA . PHE A 1 103 ? 3.574 4.672 14.074 1.00 74.44 103 PHE A CA 1
ATOM 768 C C . PHE A 1 103 ? 4.250 5.624 15.062 1.00 74.44 103 PHE A C 1
ATOM 770 O O . PHE A 1 103 ? 5.367 5.371 15.513 1.00 74.44 103 PHE A O 1
ATOM 777 N N . SER A 1 104 ? 3.562 6.697 15.446 1.00 75.69 104 SER A N 1
ATOM 778 C CA . SER A 1 104 ? 4.013 7.529 16.563 1.00 75.69 104 SER A CA 1
ATOM 779 C C . SER A 1 104 ? 3.795 6.764 17.866 1.00 75.69 104 SER A C 1
ATOM 781 O O . SER A 1 104 ? 2.666 6.369 18.161 1.00 75.69 104 SER A O 1
ATOM 783 N N . VAL A 1 105 ? 4.864 6.517 18.623 1.00 79.75 105 VAL A N 1
ATOM 784 C CA . VAL A 1 105 ? 4.819 5.767 19.885 1.00 79.75 105 VAL A CA 1
ATOM 785 C C . VAL A 1 105 ? 5.618 6.525 20.949 1.00 79.75 105 VAL A C 1
ATOM 787 O O . VAL A 1 105 ? 6.732 6.967 20.659 1.00 79.75 105 VAL A O 1
ATOM 790 N N . PRO A 1 106 ? 5.097 6.700 22.179 1.00 79.31 106 PRO A N 1
ATOM 791 C CA . PRO A 1 106 ? 5.811 7.425 23.217 1.00 79.31 106 PRO A CA 1
ATOM 792 C C . PRO A 1 106 ? 7.078 6.677 23.686 1.00 79.31 106 PRO A C 1
ATOM 794 O O . PRO A 1 106 ? 7.133 5.440 23.633 1.00 79.31 106 PRO A O 1
ATOM 797 N N . PRO A 1 107 ? 8.112 7.408 24.159 1.00 77.56 107 PRO A N 1
ATOM 798 C CA . PRO A 1 107 ? 9.433 6.837 24.443 1.00 77.56 107 PRO A CA 1
ATOM 799 C C . PRO A 1 107 ? 9.430 5.690 25.458 1.00 77.56 107 PRO A C 1
ATOM 801 O O . PRO A 1 107 ? 10.257 4.788 25.383 1.00 77.56 107 PRO A O 1
ATOM 804 N N . ASP A 1 108 ? 8.496 5.689 26.405 1.00 80.00 108 ASP A N 1
ATOM 805 C CA . ASP A 1 108 ? 8.377 4.653 27.430 1.00 80.00 108 ASP A CA 1
ATOM 806 C C . ASP A 1 108 ? 7.950 3.288 26.862 1.00 80.00 108 ASP A C 1
ATOM 808 O O . ASP A 1 108 ? 8.366 2.254 27.385 1.00 80.00 108 ASP A O 1
ATOM 812 N N . LEU A 1 109 ? 7.154 3.275 25.788 1.00 78.50 109 LEU A N 1
ATOM 813 C CA . LEU A 1 109 ? 6.778 2.058 25.065 1.00 78.50 109 LEU A CA 1
ATOM 814 C C . LEU A 1 109 ? 7.893 1.634 24.100 1.00 78.50 109 LEU A C 1
ATOM 816 O O . LEU A 1 109 ? 8.238 0.451 24.043 1.00 78.50 109 LEU A O 1
ATOM 820 N N . ALA A 1 110 ? 8.534 2.597 23.430 1.00 79.69 110 ALA A N 1
ATOM 821 C CA . ALA A 1 110 ? 9.685 2.333 22.567 1.00 79.69 110 ALA A CA 1
ATOM 822 C C . ALA A 1 110 ? 10.844 1.677 23.342 1.00 79.69 110 ALA A C 1
ATOM 824 O O . ALA A 1 110 ? 11.402 0.675 22.895 1.00 79.69 110 ALA A O 1
ATOM 825 N N . ASN A 1 111 ? 11.126 2.153 24.559 1.00 81.38 111 ASN A N 1
ATOM 826 C CA . ASN A 1 111 ? 12.146 1.591 25.454 1.00 81.38 111 ASN A CA 1
ATOM 827 C C . ASN A 1 111 ? 11.851 0.147 25.899 1.00 81.38 111 ASN A C 1
ATOM 829 O O . ASN A 1 111 ? 12.746 -0.546 26.376 1.00 81.38 111 ASN A O 1
ATOM 833 N N . ARG A 1 112 ? 10.608 -0.321 25.745 1.00 78.00 112 ARG A N 1
ATOM 834 C CA . ARG A 1 112 ? 10.180 -1.698 26.042 1.00 78.00 112 ARG A CA 1
ATOM 835 C C . ARG A 1 112 ? 10.109 -2.573 24.785 1.00 78.00 112 ARG A C 1
ATOM 837 O O . ARG A 1 112 ? 9.576 -3.677 24.842 1.00 78.00 112 ARG A O 1
ATOM 844 N N . GLY A 1 113 ? 10.642 -2.091 23.659 1.00 74.62 113 GLY A N 1
ATOM 845 C CA . GLY A 1 113 ? 10.675 -2.803 22.378 1.00 74.62 113 GLY A CA 1
ATOM 846 C C . GLY A 1 113 ? 9.419 -2.628 21.519 1.00 74.62 113 GLY A C 1
ATOM 847 O O . GLY A 1 113 ? 9.341 -3.202 20.435 1.00 74.62 113 GLY A O 1
ATOM 848 N N . LEU A 1 114 ? 8.443 -1.827 21.961 1.00 79.44 114 LEU A N 1
ATOM 849 C CA . LEU A 1 114 ? 7.280 -1.442 21.162 1.00 79.44 114 LEU A CA 1
ATOM 850 C C . LEU A 1 114 ? 7.607 -0.165 20.385 1.00 79.44 114 LEU A C 1
ATOM 852 O O . LEU A 1 114 ? 7.117 0.909 20.714 1.00 79.44 114 LEU A O 1
ATOM 856 N N . THR A 1 115 ? 8.482 -0.261 19.386 1.00 82.06 115 THR A N 1
ATOM 857 C CA . THR A 1 115 ? 8.792 0.889 18.523 1.00 82.06 115 THR A CA 1
ATOM 858 C C . THR A 1 115 ? 7.709 1.089 17.459 1.00 82.06 115 THR A C 1
ATOM 860 O O . THR A 1 115 ? 6.915 0.184 17.171 1.00 82.06 115 THR A O 1
ATOM 863 N N . GLY A 1 116 ? 7.674 2.277 16.850 1.00 74.25 116 GLY A N 1
ATOM 864 C CA . GLY A 1 116 ? 6.738 2.597 15.769 1.00 74.25 116 GLY A CA 1
ATOM 865 C C . GLY A 1 116 ? 6.842 1.655 14.571 1.00 74.25 116 GLY A C 1
ATOM 866 O O . GLY A 1 116 ? 5.834 1.335 13.940 1.00 74.25 11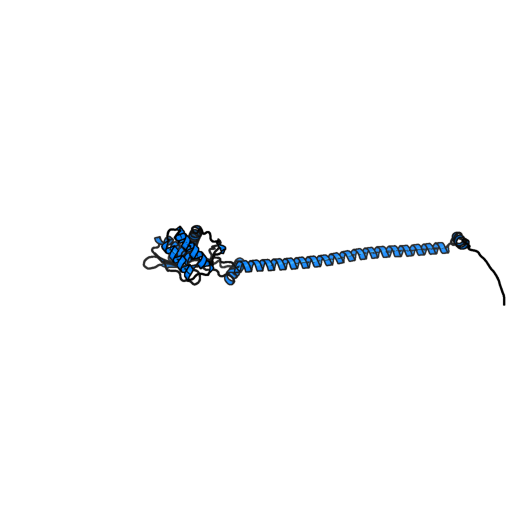6 GLY A O 1
ATOM 867 N N . GLU A 1 117 ? 8.046 1.159 14.296 1.00 74.75 117 GLU A N 1
ATOM 868 C CA . GLU A 1 117 ? 8.342 0.194 13.238 1.00 74.75 117 GLU A CA 1
ATOM 869 C C . GLU A 1 117 ? 7.769 -1.185 13.567 1.00 74.75 117 GLU A C 1
ATOM 871 O O . GLU A 1 117 ? 7.187 -1.828 12.697 1.00 74.75 117 GLU A O 1
ATOM 876 N N . VAL A 1 118 ? 7.871 -1.631 14.824 1.00 82.12 118 VAL A N 1
ATOM 877 C CA . VAL A 1 118 ? 7.322 -2.927 15.258 1.00 82.12 118 VAL A CA 1
ATOM 878 C C . VAL A 1 118 ? 5.797 -2.925 15.172 1.00 82.12 118 VAL A C 1
ATOM 880 O O . VAL A 1 118 ? 5.202 -3.909 14.730 1.00 82.12 118 VAL A O 1
ATOM 883 N N . VAL A 1 119 ? 5.148 -1.825 15.560 1.00 80.81 119 VAL A N 1
ATOM 884 C CA . VAL A 1 119 ? 3.688 -1.686 15.441 1.00 80.81 119 VAL A CA 1
ATOM 885 C C . VAL A 1 119 ? 3.265 -1.660 13.970 1.00 80.81 119 VAL A C 1
ATOM 887 O O . VAL A 1 119 ? 2.324 -2.365 13.599 1.00 80.81 119 VAL A O 1
ATOM 890 N N . ALA A 1 120 ? 3.990 -0.925 13.122 1.00 72.50 120 ALA A N 1
ATOM 891 C CA . ALA A 1 120 ? 3.742 -0.885 11.683 1.00 72.50 120 ALA A CA 1
ATOM 892 C C . ALA A 1 120 ? 3.928 -2.263 11.017 1.00 72.50 120 ALA A C 1
ATOM 894 O O . ALA A 1 120 ? 3.083 -2.678 10.224 1.00 72.50 120 ALA A O 1
ATOM 895 N N . ALA A 1 121 ? 4.976 -3.008 11.382 1.00 76.50 121 ALA A N 1
ATOM 896 C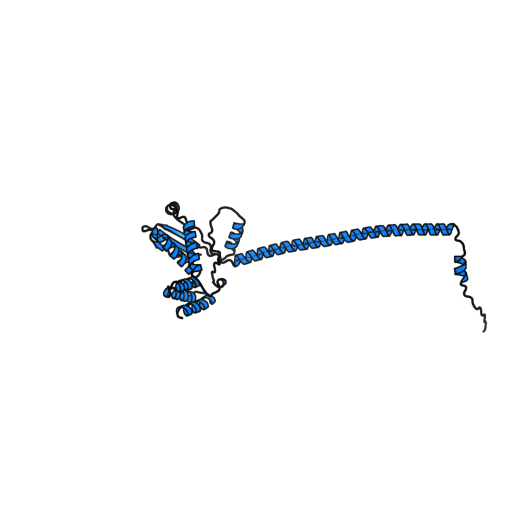 CA . ALA A 1 121 ? 5.216 -4.367 10.895 1.00 76.50 121 ALA A CA 1
ATOM 897 C C . ALA A 1 121 ? 4.105 -5.336 11.334 1.00 76.50 121 ALA A C 1
ATOM 899 O O . ALA A 1 121 ? 3.572 -6.085 10.521 1.00 76.50 121 ALA A O 1
ATOM 900 N N . LYS A 1 122 ? 3.663 -5.265 12.596 1.00 81.38 122 LYS A N 1
ATOM 901 C CA . LYS A 1 122 ? 2.527 -6.072 13.068 1.00 81.38 122 LYS A CA 1
ATOM 902 C C . LYS A 1 122 ? 1.239 -5.740 12.318 1.00 81.38 122 LYS A C 1
ATOM 904 O O . LYS A 1 122 ? 0.481 -6.648 11.992 1.00 81.38 122 LYS A O 1
ATOM 909 N N . LEU A 1 123 ? 0.976 -4.462 12.039 1.00 81.50 123 LEU A N 1
ATOM 910 C CA . LEU A 1 123 ? -0.180 -4.053 11.239 1.00 81.50 123 LEU A CA 1
ATOM 911 C C . LEU A 1 123 ? -0.107 -4.644 9.824 1.00 81.50 123 LEU A C 1
ATOM 913 O O . LEU A 1 123 ? -1.096 -5.192 9.338 1.00 81.50 123 LEU A O 1
ATOM 917 N N . LEU A 1 124 ? 1.068 -4.571 9.196 1.00 73.75 124 LEU A N 1
ATOM 918 C CA . LEU A 1 124 ? 1.349 -5.144 7.883 1.00 73.75 124 LEU A CA 1
ATOM 919 C C . LEU A 1 124 ? 1.079 -6.654 7.840 1.00 73.75 124 LEU A C 1
ATOM 921 O O . LEU A 1 124 ? 0.404 -7.136 6.926 1.00 73.75 124 LEU A O 1
ATOM 925 N N . ASP A 1 125 ? 1.537 -7.391 8.851 1.00 75.88 125 ASP A N 1
ATOM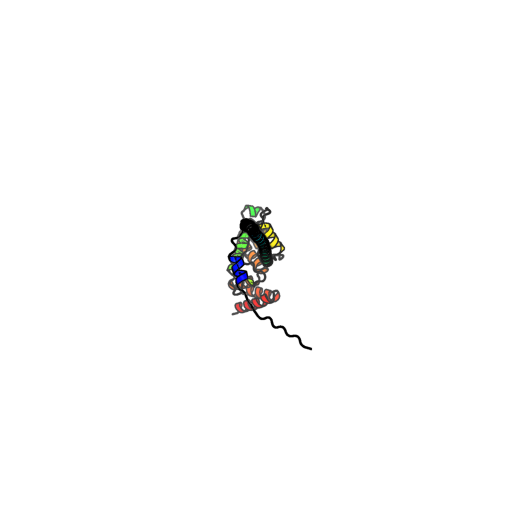 926 C CA . ASP A 1 125 ? 1.287 -8.829 8.966 1.00 75.88 125 ASP A CA 1
ATOM 927 C C . ASP A 1 125 ? -0.218 -9.124 9.044 1.00 75.88 125 ASP A C 1
ATOM 929 O O . ASP A 1 125 ? -0.726 -9.993 8.331 1.00 75.88 125 ASP A O 1
ATOM 933 N N . LYS A 1 126 ? -0.972 -8.367 9.859 1.00 82.75 126 LYS A N 1
ATOM 934 C CA . LYS A 1 126 ? -2.432 -8.544 9.964 1.00 82.75 126 LYS A CA 1
ATOM 935 C C . LYS A 1 126 ? -3.142 -8.212 8.650 1.00 82.75 126 LYS A C 1
ATOM 937 O O . LYS A 1 126 ? -4.036 -8.957 8.257 1.00 82.75 126 LYS A O 1
ATOM 942 N N . LEU A 1 127 ? -2.744 -7.145 7.955 1.00 73.69 127 LEU A N 1
ATOM 943 C CA . LEU A 1 127 ? -3.291 -6.797 6.637 1.00 73.69 127 LEU A CA 1
ATOM 944 C C . LEU A 1 127 ? -3.012 -7.898 5.603 1.00 73.69 127 LEU A C 1
ATOM 946 O O . LEU A 1 127 ? -3.902 -8.252 4.830 1.00 73.69 127 LEU A O 1
ATOM 950 N N . SER A 1 128 ? -1.820 -8.496 5.643 1.00 71.50 128 SER A N 1
ATOM 951 C CA . SER A 1 128 ? -1.447 -9.617 4.771 1.00 71.50 128 SER A CA 1
ATOM 952 C C . SER A 1 128 ? -2.307 -10.855 5.038 1.00 71.50 128 SER A C 1
ATOM 954 O O . SER A 1 128 ? -2.788 -11.492 4.100 1.00 71.50 128 SER A O 1
ATOM 956 N N . VAL A 1 129 ? -2.582 -11.163 6.311 1.00 76.50 129 VAL A N 1
ATOM 957 C CA . VAL A 1 129 ? -3.493 -12.254 6.699 1.00 76.50 129 VAL A CA 1
ATOM 958 C C . VAL A 1 129 ? -4.926 -11.989 6.227 1.00 76.50 129 VAL A C 1
ATOM 960 O O . VAL A 1 129 ? -5.555 -12.893 5.680 1.00 76.50 129 VAL A O 1
ATOM 963 N N . LEU A 1 130 ? -5.442 -10.764 6.383 1.00 74.88 130 LEU A N 1
ATOM 964 C CA . LEU A 1 130 ? -6.773 -10.385 5.883 1.00 74.88 130 LEU A CA 1
ATOM 965 C C . LEU A 1 130 ? -6.867 -10.556 4.360 1.00 74.88 130 LEU A C 1
ATOM 967 O O . LEU A 1 130 ? -7.842 -11.108 3.844 1.00 74.88 130 LEU A O 1
ATOM 971 N N . GLN A 1 131 ? -5.821 -10.142 3.643 1.00 67.94 131 GLN A N 1
ATOM 972 C CA . GLN A 1 131 ? -5.728 -10.294 2.198 1.00 67.94 131 GLN A CA 1
ATOM 973 C C . GLN A 1 131 ? -5.703 -11.768 1.772 1.00 67.94 131 GLN A C 1
ATOM 975 O O . GLN A 1 131 ? -6.421 -12.134 0.841 1.00 67.94 131 GLN A O 1
ATOM 980 N N . ALA A 1 132 ? -4.933 -12.610 2.465 1.00 69.69 132 ALA A N 1
ATOM 981 C CA . ALA A 1 132 ? -4.857 -14.047 2.199 1.00 69.69 132 ALA A CA 1
ATOM 982 C C . ALA A 1 132 ? -6.172 -14.782 2.517 1.00 69.69 132 ALA A C 1
ATOM 984 O O . ALA A 1 132 ? -6.558 -15.696 1.793 1.00 69.69 132 ALA A O 1
ATOM 985 N N . ALA A 1 133 ? -6.893 -14.356 3.559 1.00 69.19 133 ALA A N 1
ATOM 986 C CA . ALA A 1 133 ? -8.198 -14.908 3.934 1.00 69.19 133 ALA A CA 1
ATOM 987 C C . ALA A 1 133 ? -9.341 -14.491 2.981 1.00 69.19 133 ALA A C 1
ATOM 989 O O . ALA A 1 133 ? -10.453 -15.023 3.052 1.00 69.19 133 ALA A O 1
ATOM 990 N N . THR A 1 134 ? -9.080 -13.549 2.072 1.00 65.44 134 THR A N 1
ATOM 991 C CA . THR A 1 134 ? -10.059 -13.061 1.098 1.00 65.44 134 THR A CA 1
ATOM 992 C C . THR A 1 134 ? -9.885 -13.776 -0.243 1.00 65.44 134 THR A C 1
ATOM 994 O O . THR A 1 134 ? -9.311 -13.232 -1.187 1.00 65.44 134 THR A O 1
ATOM 997 N N . ALA A 1 135 ? -10.411 -14.997 -0.348 1.00 56.94 135 ALA A N 1
ATOM 998 C CA . ALA A 1 135 ? -10.582 -15.667 -1.636 1.00 56.94 135 ALA A CA 1
ATOM 999 C C . ALA A 1 135 ? -11.830 -15.106 -2.341 1.00 56.94 135 ALA A C 1
ATOM 1001 O O . ALA A 1 135 ? -12.937 -15.199 -1.815 1.00 56.94 135 ALA A O 1
ATOM 1002 N N . SER A 1 136 ? -11.662 -14.493 -3.517 1.00 54.91 136 SER A N 1
ATOM 1003 C CA . SER A 1 136 ? -12.770 -13.970 -4.326 1.00 54.91 136 SER A CA 1
ATOM 1004 C C . SER A 1 136 ? -12.582 -14.329 -5.796 1.00 54.91 136 SER A C 1
ATOM 1006 O O . SER A 1 136 ? -11.477 -14.225 -6.320 1.00 54.91 136 SER A O 1
ATOM 1008 N N . ASN A 1 137 ? -13.680 -14.675 -6.476 1.00 49.09 137 ASN A N 1
ATOM 1009 C CA . ASN A 1 137 ? -13.711 -14.902 -7.926 1.00 49.09 137 ASN A CA 1
ATOM 1010 C C . ASN A 1 137 ? -13.528 -13.600 -8.739 1.00 49.09 137 ASN A C 1
ATOM 1012 O O . ASN A 1 137 ? -13.370 -13.648 -9.958 1.00 49.09 137 ASN A O 1
ATOM 1016 N N . ARG A 1 138 ? -13.559 -12.427 -8.085 1.00 46.16 138 ARG A N 1
ATOM 1017 C CA . ARG A 1 138 ? -13.303 -11.124 -8.712 1.00 46.16 138 ARG A CA 1
ATOM 1018 C C . ARG A 1 138 ? -11.799 -10.924 -8.908 1.00 46.16 138 ARG A C 1
ATOM 1020 O O . ARG A 1 138 ? -11.027 -10.994 -7.951 1.00 46.16 138 ARG A O 1
ATOM 1027 N N . ALA A 1 139 ? -11.400 -10.618 -10.144 1.00 41.28 139 ALA A N 1
ATOM 1028 C CA . ALA A 1 139 ? -10.007 -10.355 -10.493 1.00 41.28 139 ALA A CA 1
ATOM 1029 C C . ALA A 1 139 ? -9.421 -9.227 -9.612 1.00 41.28 139 ALA A C 1
ATOM 1031 O O . ALA A 1 139 ? -10.039 -8.157 -9.534 1.00 41.28 139 ALA A O 1
ATOM 1032 N N . PRO A 1 140 ? -8.238 -9.417 -8.993 1.00 48.53 140 PRO A N 1
ATOM 1033 C CA . PRO A 1 140 ? -7.625 -8.427 -8.105 1.00 48.53 140 PRO A CA 1
ATOM 1034 C C . PRO A 1 140 ? -7.471 -7.033 -8.716 1.00 48.53 140 PRO A C 1
ATOM 1036 O O . PRO A 1 140 ? -7.670 -6.028 -8.045 1.00 48.53 140 PRO A O 1
ATOM 1039 N N . SER A 1 141 ? -7.200 -6.956 -10.016 1.00 43.81 141 SER A N 1
ATOM 1040 C CA . SER A 1 141 ? -7.057 -5.700 -10.761 1.00 43.81 141 SER A CA 1
ATOM 1041 C C . SER A 1 141 ? -8.341 -4.874 -10.882 1.00 43.81 141 SER A C 1
ATOM 1043 O O . SER A 1 141 ? -8.271 -3.710 -11.252 1.00 43.81 141 SER A O 1
ATOM 1045 N N . SER A 1 142 ? -9.508 -5.448 -10.581 1.00 47.47 142 SER A N 1
ATOM 1046 C CA . SER A 1 142 ? -10.793 -4.753 -10.709 1.00 47.47 142 SER A CA 1
ATOM 1047 C C . SER A 1 142 ? -11.240 -4.025 -9.438 1.00 47.47 142 SER A C 1
ATOM 1049 O O . SER A 1 142 ? -12.327 -3.449 -9.437 1.00 47.47 142 SER A O 1
ATOM 1051 N N . TYR A 1 143 ? -10.464 -4.069 -8.349 1.00 47.09 143 TYR A N 1
ATOM 1052 C CA . TYR A 1 143 ? -10.755 -3.302 -7.133 1.00 47.09 143 TYR A CA 1
ATOM 1053 C C . TYR A 1 143 ? -10.298 -1.848 -7.290 1.00 47.09 143 TYR A C 1
ATOM 1055 O O . TYR A 1 143 ? -9.168 -1.611 -7.707 1.00 47.09 143 TYR A O 1
ATOM 1063 N N . ALA A 1 144 ? -11.145 -0.890 -6.891 1.00 41.72 144 ALA A N 1
ATOM 1064 C CA . ALA A 1 144 ? -10.861 0.546 -7.003 1.00 41.72 144 ALA A CA 1
ATOM 1065 C C . ALA A 1 144 ? -9.558 0.979 -6.292 1.00 41.72 144 ALA A C 1
ATOM 1067 O O . ALA A 1 144 ? -8.872 1.862 -6.783 1.00 41.72 144 ALA A O 1
ATOM 1068 N N . ASN A 1 145 ? -9.187 0.305 -5.194 1.00 49.94 145 ASN A N 1
ATOM 1069 C CA . ASN A 1 145 ? -7.942 0.517 -4.442 1.00 49.94 145 ASN A CA 1
ATOM 1070 C C . ASN A 1 145 ? -7.175 -0.809 -4.275 1.00 49.94 145 ASN A C 1
ATOM 1072 O O . ASN A 1 145 ? -6.998 -1.317 -3.161 1.00 49.94 145 ASN A O 1
ATOM 1076 N N . ASN A 1 146 ? -6.788 -1.444 -5.384 1.00 47.94 146 ASN A N 1
ATOM 1077 C CA . ASN A 1 146 ? -5.999 -2.675 -5.333 1.00 47.94 146 ASN A CA 1
ATOM 1078 C C . ASN A 1 146 ? -4.536 -2.382 -4.969 1.00 47.94 146 ASN A C 1
ATOM 1080 O O . ASN A 1 146 ? -3.776 -1.935 -5.817 1.00 47.94 146 ASN A O 1
ATOM 1084 N N . TRP A 1 147 ? -4.113 -2.736 -3.758 1.00 49.81 147 TRP A N 1
ATOM 1085 C CA . TRP A 1 147 ? -2.725 -2.567 -3.303 1.00 49.81 147 TRP A CA 1
ATOM 1086 C C . TRP A 1 147 ? -1.702 -3.517 -3.943 1.00 49.81 147 TRP A C 1
ATOM 1088 O O . TRP A 1 147 ? -0.520 -3.469 -3.608 1.00 49.81 147 TRP A O 1
ATOM 1098 N N . GLY A 1 148 ? -2.135 -4.407 -4.841 1.00 47.53 148 GLY A N 1
ATOM 1099 C CA . GLY A 1 148 ? -1.274 -5.451 -5.389 1.00 47.53 148 GLY A CA 1
ATOM 1100 C C . GLY A 1 148 ? -0.761 -6.410 -4.304 1.00 47.53 148 GLY A C 1
ATOM 1101 O O . GLY A 1 148 ? -1.353 -6.542 -3.230 1.00 47.53 148 GLY A O 1
ATOM 1102 N N . GLY A 1 149 ? 0.326 -7.125 -4.608 1.00 40.16 149 GLY A N 1
ATOM 1103 C CA . GLY A 1 149 ? 1.093 -7.914 -3.630 1.00 40.16 149 GLY A CA 1
ATOM 1104 C C . GLY A 1 149 ? 2.199 -7.112 -2.930 1.00 40.16 149 GLY A C 1
ATOM 1105 O O . GLY A 1 149 ? 2.913 -7.663 -2.100 1.00 40.16 149 GLY A O 1
ATOM 1106 N N . ASP A 1 150 ? 2.340 -5.826 -3.259 1.00 44.66 150 ASP A N 1
ATOM 1107 C CA . ASP A 1 150 ? 3.470 -4.976 -2.882 1.00 44.66 150 ASP A CA 1
ATOM 1108 C C . ASP A 1 150 ? 3.093 -4.054 -1.714 1.00 44.66 150 ASP A C 1
ATOM 1110 O O . ASP A 1 150 ? 3.048 -2.829 -1.837 1.00 44.66 150 ASP A O 1
ATOM 1114 N N . ILE A 1 151 ? 2.822 -4.639 -0.545 1.00 49.16 151 ILE A N 1
ATOM 1115 C CA . ILE A 1 151 ? 2.682 -3.852 0.683 1.00 49.16 151 ILE A CA 1
ATOM 1116 C C . ILE A 1 151 ? 4.089 -3.631 1.258 1.00 49.16 151 ILE A C 1
ATOM 1118 O O . ILE A 1 151 ? 4.723 -4.565 1.749 1.00 49.16 151 ILE A O 1
ATOM 1122 N N . LYS A 1 152 ? 4.610 -2.401 1.159 1.00 48.78 152 LYS A N 1
ATOM 1123 C CA . LYS A 1 152 ? 5.998 -2.071 1.532 1.00 48.78 152 LYS A CA 1
ATOM 1124 C C . LYS A 1 152 ? 6.030 -1.189 2.784 1.00 48.78 152 LYS A C 1
ATOM 1126 O O . LYS A 1 152 ? 5.421 -0.119 2.818 1.00 48.78 152 LYS A O 1
ATOM 1131 N N . LEU A 1 153 ? 6.771 -1.630 3.804 1.00 48.16 153 LEU A N 1
ATOM 1132 C CA . LEU A 1 153 ? 7.105 -0.827 4.984 1.00 48.16 153 LEU A CA 1
ATOM 1133 C C . LEU A 1 153 ? 8.123 0.250 4.573 1.00 48.16 153 LEU A C 1
ATOM 1135 O O . LEU A 1 153 ? 9.220 -0.084 4.124 1.00 48.16 153 LEU A O 1
ATOM 1139 N N . GLN A 1 154 ? 7.768 1.534 4.691 1.00 47.72 154 GLN A N 1
ATOM 1140 C CA . GLN A 1 154 ? 8.704 2.633 4.426 1.00 47.72 154 GLN A CA 1
ATOM 1141 C C . GLN A 1 154 ? 9.372 3.071 5.727 1.00 47.72 154 GLN A C 1
ATOM 1143 O O . GLN A 1 154 ? 8.741 3.690 6.581 1.00 47.72 154 GLN A O 1
ATOM 1148 N N . ILE A 1 155 ? 10.665 2.781 5.845 1.00 41.97 155 ILE A N 1
ATOM 1149 C CA . ILE A 1 155 ? 11.529 3.369 6.866 1.00 41.97 155 ILE A CA 1
ATOM 1150 C C . ILE A 1 155 ? 12.096 4.669 6.267 1.00 41.97 155 ILE A C 1
ATOM 1152 O O . ILE A 1 155 ? 12.630 4.628 5.151 1.00 41.97 155 ILE A O 1
ATOM 1156 N N . PRO A 1 156 ? 11.939 5.832 6.924 1.00 36.25 156 PRO A N 1
ATOM 1157 C CA . PRO A 1 156 ? 12.600 7.052 6.487 1.00 36.25 156 PRO A CA 1
ATOM 1158 C C . PRO A 1 156 ? 14.114 6.912 6.686 1.00 36.25 156 PRO A C 1
ATOM 1160 O O . PRO A 1 156 ? 14.621 7.117 7.782 1.00 36.25 156 PRO A O 1
ATOM 1163 N N . ASP A 1 157 ? 14.833 6.558 5.622 1.00 34.72 157 ASP A N 1
ATOM 1164 C CA . ASP A 1 157 ? 16.286 6.712 5.556 1.00 34.72 157 ASP A CA 1
ATOM 1165 C C . ASP A 1 157 ? 16.617 8.137 5.107 1.00 34.72 157 ASP A C 1
ATOM 1167 O O . ASP A 1 157 ? 16.185 8.589 4.046 1.00 34.72 157 ASP A O 1
ATOM 1171 N N . THR A 1 158 ? 17.395 8.854 5.914 1.00 35.12 158 THR A N 1
ATOM 1172 C CA . THR A 1 158 ? 17.952 10.164 5.567 1.00 35.12 158 THR A CA 1
ATOM 1173 C C . THR A 1 158 ? 19.157 9.978 4.646 1.00 35.12 158 THR A C 1
ATOM 1175 O O . THR A 1 158 ? 20.283 9.812 5.118 1.00 35.12 158 THR A O 1
ATOM 1178 N N . GLY A 1 159 ? 18.940 10.007 3.332 1.00 34.84 159 GLY A N 1
ATOM 1179 C CA . GLY A 1 159 ? 20.032 10.010 2.360 1.00 34.84 159 GLY A CA 1
ATOM 1180 C C . GLY A 1 159 ? 19.542 10.088 0.917 1.00 34.84 159 GLY A C 1
ATOM 1181 O O . GLY A 1 159 ? 18.883 9.167 0.446 1.00 34.84 159 GLY A O 1
ATOM 1182 N N . VAL A 1 160 ? 19.937 11.152 0.207 1.00 39.88 160 VAL A N 1
ATOM 1183 C CA . VAL A 1 160 ? 19.547 11.420 -1.187 1.00 39.88 160 VAL A CA 1
ATOM 1184 C C . VAL A 1 160 ? 20.089 10.318 -2.108 1.00 39.88 160 VAL A C 1
ATOM 1186 O O . VAL A 1 160 ? 21.259 10.319 -2.486 1.00 39.88 160 VAL A O 1
ATOM 1189 N N . SER A 1 161 ? 19.234 9.356 -2.455 1.00 49.84 161 SER A N 1
ATOM 1190 C CA . SER A 1 161 ? 19.533 8.197 -3.311 1.00 49.84 161 SER A CA 1
ATOM 1191 C C . SER A 1 161 ? 18.614 8.175 -4.540 1.00 49.84 161 SER A C 1
ATOM 1193 O O . SER A 1 161 ? 17.502 8.694 -4.508 1.00 49.84 161 SER A O 1
ATOM 1195 N N . ILE A 1 162 ? 19.038 7.536 -5.639 1.00 46.72 162 ILE A N 1
ATOM 1196 C CA . ILE A 1 162 ? 18.218 7.312 -6.854 1.00 46.72 162 ILE A CA 1
ATOM 1197 C C . ILE A 1 162 ? 16.878 6.617 -6.521 1.00 46.72 162 ILE A C 1
ATOM 1199 O O . ILE A 1 162 ? 15.867 6.853 -7.185 1.00 46.72 162 ILE A O 1
ATOM 1203 N N . GLY A 1 163 ? 16.828 5.828 -5.440 1.00 47.94 163 GLY A N 1
ATOM 1204 C CA . GLY A 1 163 ? 15.585 5.244 -4.925 1.00 47.94 163 GLY A CA 1
ATOM 1205 C C . GLY A 1 163 ? 14.599 6.279 -4.365 1.00 47.94 163 GLY A C 1
ATOM 1206 O O . GLY A 1 163 ? 13.389 6.066 -4.420 1.00 47.94 163 GLY A O 1
ATOM 1207 N N . GLU A 1 164 ? 15.091 7.420 -3.885 1.00 54.94 164 GLU A N 1
ATOM 1208 C CA . GLU A 1 164 ? 14.288 8.529 -3.372 1.00 54.94 164 GLU A CA 1
ATOM 1209 C C . GLU A 1 164 ? 13.687 9.373 -4.500 1.00 54.94 164 GLU A C 1
ATOM 1211 O O . GLU A 1 164 ? 12.562 9.849 -4.365 1.00 54.94 164 GLU A O 1
ATOM 1216 N N . PHE A 1 165 ? 14.366 9.469 -5.652 1.00 50.56 165 PHE A N 1
ATOM 1217 C CA . PHE A 1 165 ? 13.786 10.041 -6.872 1.00 50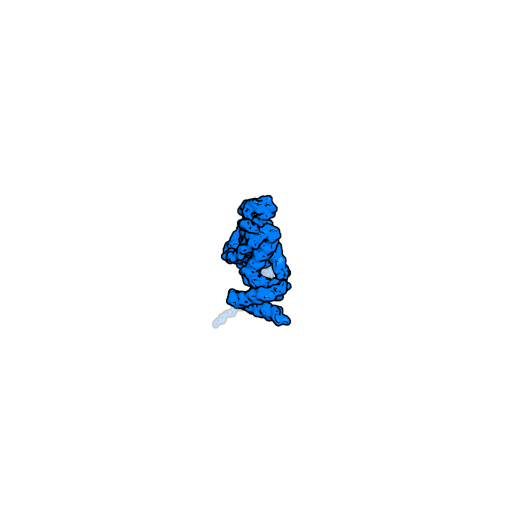.56 165 PHE A CA 1
ATOM 1218 C C . PHE A 1 165 ? 12.628 9.181 -7.383 1.00 50.56 165 PHE A C 1
ATOM 1220 O O . PHE A 1 165 ? 11.545 9.714 -7.605 1.00 50.56 165 PHE A O 1
ATOM 1227 N N . ASN A 1 166 ? 12.804 7.853 -7.470 1.00 51.09 166 ASN A N 1
ATOM 1228 C CA . ASN A 1 166 ? 11.706 6.949 -7.827 1.00 51.09 166 ASN A CA 1
ATOM 1229 C C . ASN A 1 166 ? 10.548 7.067 -6.820 1.00 51.09 166 ASN A C 1
ATOM 1231 O O . ASN A 1 166 ? 9.402 7.276 -7.204 1.00 51.09 166 ASN A O 1
ATOM 1235 N N . ARG A 1 167 ? 10.846 7.043 -5.513 1.00 57.03 167 ARG A N 1
ATOM 1236 C CA . ARG A 1 167 ? 9.851 7.226 -4.442 1.00 57.03 167 ARG A CA 1
ATOM 1237 C C . ARG A 1 167 ? 9.112 8.564 -4.549 1.00 57.03 167 ARG A C 1
ATOM 1239 O O . ARG A 1 167 ? 7.899 8.590 -4.374 1.00 57.03 167 ARG A O 1
ATOM 1246 N N . SER A 1 168 ? 9.820 9.649 -4.852 1.00 55.66 168 SER A N 1
ATOM 1247 C CA . SER A 1 168 ? 9.238 10.982 -5.044 1.00 55.66 168 SER A CA 1
ATOM 1248 C C . SER A 1 168 ? 8.374 11.039 -6.298 1.00 55.66 168 SER A C 1
ATOM 1250 O O . SER A 1 168 ? 7.305 11.633 -6.258 1.00 55.66 168 SER A O 1
ATOM 1252 N N . LEU A 1 169 ? 8.777 10.361 -7.376 1.00 52.00 169 LEU A N 1
ATOM 1253 C CA . LEU A 1 169 ? 7.985 10.234 -8.598 1.00 52.00 169 LEU A CA 1
ATOM 1254 C C . LEU A 1 169 ? 6.670 9.489 -8.322 1.00 52.00 169 LEU A C 1
ATOM 1256 O O . LEU A 1 169 ? 5.601 9.979 -8.664 1.00 52.00 169 LEU A O 1
ATOM 1260 N N . HIS A 1 170 ? 6.730 8.358 -7.617 1.00 51.62 170 HIS A N 1
ATOM 1261 C CA . HIS A 1 170 ? 5.543 7.600 -7.213 1.00 51.62 170 HIS A CA 1
ATOM 1262 C C . HIS A 1 170 ? 4.668 8.350 -6.192 1.00 51.62 170 HIS A C 1
ATOM 1264 O O . HIS A 1 170 ? 3.450 8.218 -6.218 1.00 51.62 170 HIS A O 1
ATOM 1270 N N . ALA A 1 171 ? 5.256 9.161 -5.310 1.00 55.69 171 ALA A N 1
ATOM 1271 C CA . ALA A 1 171 ? 4.506 10.011 -4.384 1.00 55.69 171 ALA A CA 1
ATOM 1272 C C . ALA A 1 171 ? 3.877 11.239 -5.066 1.00 55.69 171 ALA A C 1
ATOM 1274 O O . ALA A 1 171 ? 2.872 11.747 -4.578 1.00 55.69 171 ALA A O 1
ATOM 1275 N N . TRP A 1 172 ? 4.481 11.729 -6.153 1.00 45.22 172 TRP A N 1
ATOM 1276 C CA . TRP A 1 172 ? 4.035 12.906 -6.900 1.00 45.22 172 TRP A CA 1
ATOM 1277 C C . TRP A 1 172 ? 3.017 12.560 -7.998 1.00 45.22 172 TRP A C 1
ATOM 1279 O O . TRP A 1 172 ? 2.111 13.351 -8.243 1.00 45.22 172 TRP A O 1
ATOM 1289 N N . LEU A 1 173 ? 3.127 11.378 -8.622 1.00 48.06 173 LEU A N 1
ATOM 1290 C CA . LEU A 1 173 ? 2.207 10.899 -9.666 1.00 48.06 173 LEU A CA 1
ATOM 1291 C C . LEU A 1 173 ? 1.183 9.854 -9.191 1.00 48.06 173 LEU A C 1
ATOM 1293 O O . LEU A 1 173 ? 0.209 9.609 -9.901 1.00 48.06 173 LEU A O 1
ATOM 1297 N N . GLY A 1 174 ? 1.392 9.215 -8.038 1.00 45.78 174 GLY A N 1
ATOM 1298 C CA . GLY A 1 174 ? 0.554 8.114 -7.563 1.00 45.78 174 GLY A CA 1
ATOM 1299 C C . GLY A 1 174 ? -0.503 8.549 -6.549 1.00 45.78 174 GLY A C 1
ATOM 1300 O O . GLY A 1 174 ? -0.225 9.298 -5.612 1.00 45.78 174 GLY A O 1
ATOM 1301 N N . HIS A 1 175 ? -1.704 7.981 -6.669 1.00 54.28 175 HIS A N 1
ATOM 1302 C CA . HIS A 1 175 ? -2.771 8.025 -5.660 1.00 54.28 175 HIS A CA 1
ATOM 1303 C C . HIS A 1 175 ? -2.426 7.117 -4.456 1.00 54.28 175 HIS A C 1
ATOM 1305 O O . HIS A 1 175 ? -3.234 6.295 -4.021 1.00 54.28 175 HIS A O 1
ATOM 1311 N N . GLN A 1 176 ? -1.195 7.204 -3.936 1.00 55.84 176 GLN A N 1
ATOM 1312 C CA . GLN A 1 176 ? -0.725 6.324 -2.867 1.00 55.84 176 GLN A CA 1
ATOM 1313 C C . GLN A 1 176 ? -1.555 6.535 -1.602 1.00 55.84 176 GLN A C 1
ATOM 1315 O O . GLN A 1 176 ? -1.533 7.601 -0.981 1.00 55.84 176 GLN A O 1
ATOM 1320 N N . THR A 1 177 ? -2.252 5.481 -1.181 1.00 58.12 177 THR A N 1
ATOM 1321 C CA . THR A 1 177 ? -2.944 5.475 0.106 1.00 58.12 177 THR A CA 1
ATOM 1322 C C . THR A 1 177 ? -1.897 5.271 1.195 1.00 58.12 177 THR A C 1
ATOM 1324 O O . THR A 1 177 ? -1.336 4.186 1.349 1.00 58.12 177 THR A O 1
ATOM 1327 N N . ARG A 1 178 ? -1.587 6.340 1.928 1.00 68.62 178 ARG A N 1
ATOM 1328 C CA . ARG A 1 178 ? -0.653 6.296 3.058 1.00 68.62 178 ARG A CA 1
ATOM 1329 C C . ARG A 1 178 ? -1.390 5.839 4.306 1.00 68.62 178 ARG A C 1
ATOM 1331 O O . ARG A 1 178 ? -2.406 6.432 4.658 1.00 68.62 178 ARG A O 1
ATOM 1338 N N . ILE A 1 179 ? -0.869 4.820 4.978 1.00 71.25 179 ILE A N 1
ATOM 1339 C CA . ILE A 1 179 ? -1.323 4.434 6.309 1.00 71.25 179 ILE A CA 1
ATOM 1340 C C . ILE A 1 179 ? -0.405 5.080 7.335 1.00 71.25 179 ILE A C 1
ATOM 1342 O O . ILE A 1 179 ? 0.808 4.859 7.327 1.00 71.25 179 ILE A O 1
ATOM 1346 N N . THR A 1 180 ? -0.999 5.853 8.231 1.00 75.31 180 THR A N 1
ATOM 1347 C CA . THR A 1 180 ? -0.334 6.422 9.402 1.00 75.31 180 THR A CA 1
ATOM 1348 C C . THR A 1 180 ? -1.020 5.921 10.659 1.00 75.31 180 THR A C 1
ATOM 1350 O O . THR A 1 180 ? -2.150 5.426 10.622 1.00 75.31 180 THR A O 1
ATOM 1353 N N . GLY A 1 181 ? -0.352 6.037 11.795 1.00 81.12 181 GLY A N 1
ATOM 1354 C CA . GLY A 1 181 ? -0.996 5.722 13.050 1.00 81.12 181 GLY A CA 1
ATOM 1355 C C . GLY A 1 181 ? -0.211 6.176 14.257 1.00 81.12 181 GLY A C 1
ATOM 1356 O O . GLY A 1 181 ? 0.933 6.620 14.177 1.00 81.12 181 GLY A O 1
ATOM 1357 N N . GLU A 1 182 ? -0.884 6.095 15.386 1.00 84.06 182 GLU A N 1
ATOM 1358 C CA . GLU A 1 182 ? -0.419 6.591 16.668 1.00 84.06 182 GLU A CA 1
ATOM 1359 C C . GLU A 1 182 ? -0.843 5.600 17.745 1.00 84.06 182 GLU A C 1
ATOM 1361 O O . GLU A 1 182 ? -1.967 5.084 17.748 1.00 84.06 182 GLU A O 1
ATOM 1366 N N . VAL A 1 183 ? 0.087 5.330 18.653 1.00 83.94 183 VAL A N 1
ATOM 1367 C CA . VAL A 1 183 ? -0.140 4.577 19.879 1.00 83.94 183 VAL A CA 1
ATOM 1368 C C . VAL A 1 183 ? 0.183 5.504 21.034 1.00 83.94 183 VAL A C 1
ATOM 1370 O O . VAL A 1 183 ? 1.270 6.068 21.082 1.00 83.94 183 VAL A O 1
ATOM 1373 N N . TRP A 1 184 ? -0.733 5.657 21.982 1.00 83.31 184 TRP A N 1
ATOM 1374 C CA . TRP A 1 184 ? -0.493 6.467 23.175 1.00 83.31 184 TRP A CA 1
ATOM 1375 C C . TRP A 1 184 ? -1.072 5.808 24.420 1.00 83.31 184 TRP A C 1
ATOM 1377 O O . TRP A 1 184 ? -1.957 4.954 24.344 1.00 83.31 184 TRP A O 1
ATOM 1387 N N . ARG A 1 185 ? -0.570 6.195 25.595 1.00 82.38 185 ARG A N 1
ATOM 1388 C CA . ARG A 1 185 ? -1.140 5.733 26.863 1.00 82.38 185 ARG A CA 1
ATOM 1389 C C . ARG A 1 185 ? -2.408 6.493 27.211 1.00 82.38 185 ARG A C 1
ATOM 1391 O O . ARG A 1 185 ? -2.501 7.705 27.039 1.00 82.38 185 ARG A O 1
ATOM 1398 N N . THR A 1 186 ? -3.347 5.767 27.792 1.00 83.75 186 THR A N 1
ATOM 1399 C CA . THR A 1 186 ? -4.528 6.312 28.461 1.00 83.75 186 THR A CA 1
ATOM 1400 C C . THR A 1 186 ? -4.452 5.977 29.954 1.00 83.75 186 THR A C 1
ATOM 1402 O O . THR A 1 186 ? -3.677 5.099 30.341 1.00 83.75 186 THR A O 1
ATOM 1405 N N . PRO A 1 187 ? -5.246 6.628 30.824 1.00 79.06 187 PRO A N 1
ATOM 1406 C CA . PRO A 1 187 ? -5.251 6.322 32.258 1.00 79.06 187 PRO A CA 1
ATOM 1407 C C . PRO A 1 187 ? -5.544 4.848 32.585 1.00 79.06 187 PRO A C 1
ATOM 1409 O O . PRO A 1 187 ? -5.154 4.361 33.640 1.00 79.06 187 PRO A O 1
ATOM 1412 N N . THR A 1 188 ? -6.223 4.139 31.681 1.00 78.00 188 THR A N 1
ATOM 1413 C CA . THR A 1 188 ? -6.658 2.747 31.846 1.00 78.00 188 THR A CA 1
ATOM 1414 C C . THR A 1 188 ? -5.870 1.746 30.992 1.00 78.00 188 THR A C 1
ATOM 1416 O O . THR A 1 188 ? -6.139 0.549 31.078 1.00 78.00 188 THR A O 1
ATOM 1419 N N . GLY A 1 189 ? -4.895 2.190 30.184 1.00 85.44 189 GLY A N 1
ATOM 1420 C CA . GLY A 1 189 ? -4.122 1.304 29.306 1.00 85.44 189 GLY A CA 1
ATOM 1421 C C . GLY A 1 189 ? -3.485 2.012 28.108 1.00 85.44 189 GLY A C 1
ATOM 1422 O O . GLY A 1 189 ? -2.787 3.014 28.258 1.00 85.44 189 GLY A O 1
ATOM 1423 N N . ILE A 1 190 ? -3.717 1.484 26.908 1.00 86.94 190 ILE A N 1
ATOM 1424 C CA . ILE A 1 190 ? -3.194 1.992 25.635 1.00 86.94 190 ILE A CA 1
ATOM 1425 C C . ILE A 1 190 ? -4.329 2.288 24.652 1.00 86.94 190 ILE A C 1
ATOM 1427 O O . ILE A 1 190 ? -5.393 1.668 24.687 1.00 86.94 190 ILE A O 1
ATOM 1431 N N . ALA A 1 191 ? -4.094 3.251 23.773 1.00 86.38 191 ALA A N 1
ATOM 1432 C CA . ALA A 1 191 ? -4.942 3.583 22.645 1.00 86.38 191 ALA A CA 1
ATOM 1433 C C . ALA A 1 191 ? -4.145 3.412 21.352 1.00 86.38 191 ALA A C 1
ATOM 1435 O O . ALA A 1 191 ? -2.983 3.809 21.291 1.00 86.38 191 ALA A O 1
ATOM 1436 N N . VAL A 1 192 ? -4.775 2.835 20.332 1.00 86.19 192 VAL A N 1
ATOM 1437 C CA . VAL A 1 192 ? -4.216 2.668 18.989 1.00 86.19 192 VAL A CA 1
ATOM 1438 C C . VAL A 1 192 ? -5.182 3.294 17.995 1.00 86.19 192 VAL A C 1
ATOM 1440 O O . VAL A 1 192 ? -6.368 2.960 17.977 1.00 86.19 192 VAL A O 1
ATOM 1443 N N . THR A 1 193 ? -4.668 4.175 17.145 1.00 85.88 193 THR A N 1
ATOM 1444 C CA . THR A 1 193 ? -5.408 4.710 16.000 1.00 85.88 193 THR A CA 1
ATOM 1445 C C . THR A 1 193 ? -4.585 4.489 14.743 1.00 85.88 193 THR A C 1
ATOM 1447 O O . THR A 1 193 ? -3.406 4.831 14.703 1.00 85.88 193 THR A O 1
ATOM 1450 N N . ALA A 1 194 ? -5.209 3.924 13.713 1.00 83.69 194 ALA A N 1
ATOM 1451 C CA . ALA A 1 194 ? -4.634 3.808 12.378 1.00 83.69 194 ALA A CA 1
ATOM 1452 C C . ALA A 1 194 ? -5.530 4.551 11.388 1.00 83.69 194 ALA A C 1
ATOM 1454 O O . ALA A 1 194 ? -6.755 4.496 11.488 1.00 83.69 194 ALA A O 1
ATOM 1455 N N . ARG A 1 195 ? -4.921 5.260 10.446 1.00 79.31 195 ARG A N 1
ATOM 1456 C CA . ARG A 1 195 ? -5.588 6.121 9.468 1.00 79.31 195 ARG A CA 1
ATOM 1457 C C . ARG A 1 195 ? -5.098 5.737 8.086 1.00 79.31 195 ARG A C 1
ATOM 1459 O O . ARG A 1 195 ? -3.916 5.451 7.923 1.00 79.31 195 ARG A O 1
ATOM 1466 N N . ALA A 1 196 ? -5.993 5.727 7.107 1.00 70.44 196 ALA A N 1
ATOM 1467 C CA . ALA A 1 196 ? -5.648 5.470 5.716 1.00 70.44 196 ALA A CA 1
ATOM 1468 C C . ALA A 1 196 ? -6.033 6.693 4.880 1.00 70.44 196 ALA A C 1
ATOM 1470 O O . ALA A 1 196 ? -7.207 7.045 4.789 1.00 70.44 196 ALA A O 1
ATOM 1471 N N . GLY A 1 197 ? -5.042 7.365 4.296 1.00 68.38 197 GLY A N 1
ATOM 1472 C CA . GLY A 1 197 ? -5.247 8.631 3.596 1.00 68.38 197 GLY A CA 1
ATOM 1473 C C . GLY A 1 197 ? -5.726 9.740 4.540 1.00 68.38 197 GLY A C 1
ATOM 1474 O O . GLY A 1 197 ? -5.148 9.952 5.605 1.00 68.38 197 GLY A O 1
ATOM 1475 N N . SER A 1 198 ? -6.773 10.460 4.133 1.00 58.78 198 SER A N 1
ATOM 1476 C CA . SER A 1 198 ? -7.394 11.546 4.906 1.00 58.78 198 SER A CA 1
ATOM 1477 C C . SER A 1 198 ? -8.443 11.075 5.919 1.00 58.78 198 SER A C 1
ATOM 1479 O O . SER A 1 198 ? -8.909 11.885 6.722 1.00 58.78 198 SER A O 1
ATOM 1481 N N . ASP A 1 199 ? -8.823 9.794 5.899 1.00 63.50 199 ASP A N 1
ATOM 1482 C CA . ASP A 1 199 ? -9.885 9.284 6.759 1.00 63.50 199 ASP A CA 1
ATOM 1483 C C . ASP A 1 199 ? -9.373 8.989 8.167 1.00 63.50 199 ASP A C 1
ATOM 1485 O O . ASP A 1 199 ? -8.401 8.258 8.392 1.00 63.50 199 ASP A O 1
ATOM 1489 N N . THR A 1 200 ? -10.067 9.569 9.145 1.00 62.59 200 THR A N 1
ATOM 1490 C CA . THR A 1 200 ? -9.756 9.363 10.558 1.00 62.59 200 THR A CA 1
ATOM 1491 C C . THR A 1 200 ? -10.325 8.016 10.984 1.00 62.59 200 THR A C 1
ATOM 1493 O O . THR A 1 200 ? -11.539 7.856 11.091 1.00 62.59 200 THR A O 1
ATOM 1496 N N . GLY A 1 201 ? -9.452 7.032 11.202 1.00 71.31 201 GLY A N 1
ATOM 1497 C CA . GLY A 1 201 ? -9.863 5.746 11.754 1.00 71.31 201 GLY A CA 1
ATOM 1498 C C . GLY A 1 201 ? -10.323 5.863 13.213 1.00 71.31 201 GLY A C 1
ATOM 1499 O O . GLY A 1 201 ? -9.976 6.826 13.902 1.00 71.31 201 GLY A O 1
ATOM 1500 N N . PRO A 1 202 ? -11.106 4.891 13.704 1.00 80.62 202 PRO A N 1
ATOM 1501 C CA . PRO A 1 202 ? -11.548 4.854 15.086 1.00 80.62 202 PRO A CA 1
ATOM 1502 C C . PRO A 1 202 ? -10.357 4.662 16.029 1.00 80.62 202 PRO A C 1
ATOM 1504 O O . PRO A 1 202 ? -9.451 3.870 15.764 1.00 80.62 202 PRO A O 1
ATOM 1507 N N . THR A 1 203 ? -10.394 5.357 17.163 1.00 84.94 203 THR A N 1
ATOM 1508 C CA . THR A 1 203 ? -9.452 5.139 18.261 1.00 84.94 203 THR A CA 1
ATOM 1509 C C . THR A 1 203 ? -9.891 3.935 19.081 1.00 84.94 203 THR A C 1
ATOM 1511 O O . THR A 1 203 ? -10.988 3.910 19.640 1.00 84.94 203 THR A O 1
ATOM 1514 N N . LEU A 1 204 ? -9.018 2.937 19.160 1.00 86.12 204 LEU A N 1
ATOM 1515 C CA . LEU A 1 204 ? -9.263 1.677 19.849 1.00 86.12 204 LEU A CA 1
ATOM 1516 C C . LEU A 1 204 ? -8.501 1.676 21.170 1.00 86.12 204 LEU A C 1
ATOM 1518 O O . LEU A 1 204 ? -7.281 1.822 21.175 1.00 86.12 204 LEU A O 1
ATOM 1522 N N . THR A 1 205 ? -9.205 1.512 22.287 1.00 87.75 205 THR A N 1
ATOM 1523 C CA . THR A 1 205 ? -8.618 1.517 23.633 1.00 87.75 205 THR A CA 1
ATOM 1524 C C . THR A 1 205 ? -8.656 0.126 24.261 1.00 87.75 205 THR A C 1
ATOM 1526 O O . THR A 1 205 ? -9.604 -0.637 24.068 1.00 87.75 205 THR A O 1
ATOM 1529 N N . GLY A 1 206 ? -7.618 -0.224 25.020 1.00 87.25 206 GLY A N 1
ATOM 1530 C CA . GLY A 1 206 ? -7.509 -1.516 25.699 1.00 87.25 206 GLY A CA 1
ATOM 1531 C C . GLY A 1 206 ? -6.306 -1.586 26.635 1.00 87.25 206 GLY A C 1
ATOM 1532 O O . GLY A 1 206 ? -5.597 -0.597 26.826 1.00 87.25 206 GLY A O 1
ATOM 1533 N N . SER A 1 207 ? -6.066 -2.751 27.237 1.00 86.88 207 SER A N 1
ATOM 1534 C CA . SER A 1 207 ? -4.862 -2.964 28.046 1.00 86.88 207 SER A CA 1
ATOM 1535 C C . SER A 1 207 ? -3.628 -3.186 27.159 1.00 86.88 207 SER A C 1
ATOM 1537 O O . SER A 1 207 ? -3.751 -3.508 25.979 1.00 86.88 207 SER A O 1
ATOM 1539 N N . GLU A 1 208 ? -2.418 -3.058 27.715 1.00 80.06 208 GLU A N 1
ATOM 1540 C CA . GLU A 1 208 ? -1.181 -3.360 26.970 1.00 80.06 208 GLU A CA 1
ATOM 1541 C C . GLU A 1 208 ? -1.128 -4.834 26.514 1.00 80.06 208 GLU A C 1
ATOM 1543 O O . GLU A 1 208 ? -0.610 -5.136 25.441 1.00 80.06 208 GLU A O 1
ATOM 1548 N N . ALA A 1 209 ? -1.747 -5.747 27.273 1.00 83.75 209 ALA A N 1
ATOM 1549 C CA . ALA A 1 209 ? -1.878 -7.156 26.898 1.00 83.75 209 ALA A CA 1
ATOM 1550 C C . ALA A 1 209 ? -2.802 -7.370 25.683 1.00 83.75 209 ALA A C 1
ATOM 1552 O O . ALA A 1 209 ? -2.649 -8.348 24.953 1.00 83.75 209 ALA A O 1
ATOM 1553 N N . ASP A 1 210 ? -3.721 -6.435 25.425 1.00 86.56 210 ASP A N 1
ATOM 1554 C CA . ASP A 1 210 ? -4.631 -6.473 24.279 1.00 86.56 210 ASP A CA 1
ATOM 1555 C C . ASP A 1 210 ? -4.018 -5.875 23.005 1.00 86.56 210 ASP A C 1
ATOM 1557 O O . ASP A 1 210 ? -4.708 -5.777 21.990 1.00 86.56 210 ASP A O 1
ATOM 1561 N N . LEU A 1 211 ? -2.737 -5.482 23.007 1.00 84.12 211 LEU A N 1
ATOM 1562 C CA . LEU A 1 211 ? -2.114 -4.789 21.876 1.00 84.12 211 LEU A CA 1
ATOM 1563 C C . LEU A 1 211 ? -2.293 -5.533 20.542 1.00 84.12 211 LEU A C 1
ATOM 1565 O O . LEU A 1 211 ? -2.654 -4.912 19.548 1.00 84.12 211 LEU A O 1
ATOM 1569 N N . ASP A 1 212 ? -2.103 -6.856 20.503 1.00 85.62 212 ASP A N 1
ATOM 1570 C CA . ASP A 1 212 ? -2.292 -7.630 19.262 1.00 85.62 212 ASP A CA 1
ATOM 1571 C C . ASP A 1 212 ? -3.745 -7.570 18.758 1.00 85.62 212 ASP A C 1
ATOM 1573 O O . ASP A 1 212 ? -3.999 -7.438 17.557 1.00 85.62 212 ASP A O 1
ATOM 1577 N N . LYS A 1 213 ? -4.711 -7.590 19.685 1.00 87.94 213 LYS A N 1
ATOM 1578 C CA . LYS A 1 213 ? -6.136 -7.443 19.377 1.00 87.94 213 LYS A CA 1
ATOM 1579 C C . LYS A 1 213 ? -6.440 -6.039 18.852 1.00 87.94 213 LYS A C 1
ATOM 1581 O O . LYS A 1 213 ? -7.163 -5.936 17.861 1.00 87.94 213 LYS A O 1
ATOM 1586 N N . LEU A 1 214 ? -5.880 -4.997 19.469 1.00 87.31 214 LEU A N 1
ATOM 1587 C CA . LEU A 1 214 ? -6.042 -3.606 19.032 1.00 87.31 214 LEU A CA 1
ATOM 1588 C C . LEU A 1 214 ? -5.435 -3.385 17.642 1.00 87.31 214 LEU A C 1
ATOM 1590 O O . LEU A 1 214 ? -6.082 -2.794 16.784 1.00 87.31 214 LEU A O 1
ATOM 1594 N N . ILE A 1 215 ? -4.244 -3.933 17.377 1.00 86.25 215 ILE A N 1
ATOM 1595 C CA . ILE A 1 215 ? -3.601 -3.865 16.055 1.00 86.25 215 ILE A CA 1
ATOM 1596 C C . ILE A 1 215 ? -4.440 -4.599 15.004 1.00 86.25 215 ILE A C 1
ATOM 1598 O O . ILE A 1 215 ? -4.621 -4.086 13.901 1.00 86.25 215 ILE A O 1
ATOM 1602 N N . ARG A 1 216 ? -5.009 -5.767 15.328 1.00 87.75 216 ARG A N 1
ATOM 1603 C CA . ARG A 1 216 ? -5.923 -6.472 14.415 1.00 87.75 216 ARG A CA 1
ATOM 1604 C C . ARG A 1 216 ? -7.171 -5.643 14.102 1.00 87.75 216 ARG A C 1
ATOM 1606 O O . ARG A 1 216 ? -7.546 -5.538 12.941 1.00 87.75 216 ARG A O 1
ATOM 1613 N N . GLN A 1 217 ? -7.797 -5.038 15.110 1.00 86.50 217 GLN A N 1
ATOM 1614 C CA . GLN A 1 217 ? -8.965 -4.173 14.911 1.00 86.50 217 GLN A CA 1
ATOM 1615 C C . GLN A 1 217 ? -8.617 -2.920 14.090 1.00 86.50 217 GLN A C 1
ATOM 1617 O O . GLN A 1 217 ? -9.397 -2.511 13.230 1.00 86.50 217 GLN A O 1
ATOM 1622 N N . ALA A 1 218 ? -7.428 -2.351 14.298 1.00 84.94 218 ALA A N 1
ATOM 1623 C CA . ALA A 1 218 ? -6.914 -1.251 13.493 1.00 84.94 218 ALA A CA 1
ATOM 1624 C C . ALA A 1 218 ? -6.701 -1.681 12.030 1.00 84.94 218 ALA A C 1
ATOM 1626 O O . ALA A 1 218 ? -7.121 -0.969 11.118 1.00 84.94 218 ALA A O 1
ATOM 1627 N N . ALA A 1 219 ? -6.132 -2.870 11.800 1.00 83.56 219 ALA A N 1
ATOM 1628 C CA . ALA A 1 219 ? -5.964 -3.446 10.466 1.00 83.56 219 ALA A CA 1
ATOM 1629 C C . ALA A 1 219 ? -7.312 -3.670 9.769 1.00 83.56 219 ALA A C 1
ATOM 1631 O O . ALA A 1 219 ? -7.468 -3.276 8.617 1.00 83.56 219 ALA A O 1
ATOM 1632 N N . GLU A 1 220 ? -8.306 -4.231 10.464 1.00 85.50 220 GLU A N 1
ATOM 1633 C CA . GLU A 1 220 ? -9.665 -4.392 9.928 1.00 85.50 220 GLU A CA 1
ATOM 1634 C C . GLU A 1 220 ? -10.301 -3.043 9.569 1.00 85.50 220 GLU A C 1
ATOM 1636 O O . GLU A 1 220 ? -10.920 -2.921 8.513 1.00 85.50 220 GLU A O 1
ATOM 1641 N N . SER A 1 221 ? -10.122 -2.014 10.402 1.00 84.19 221 SER A N 1
ATOM 1642 C CA . SER A 1 221 ? -10.637 -0.673 10.110 1.00 84.19 221 SER A CA 1
ATOM 1643 C C . SER A 1 221 ? -9.983 -0.059 8.874 1.00 84.19 221 SER A C 1
ATOM 1645 O O . SER A 1 221 ? -10.673 0.520 8.034 1.00 84.19 221 SER A O 1
ATOM 1647 N N . VAL A 1 222 ? -8.662 -0.191 8.748 1.00 80.06 222 VAL A N 1
ATOM 1648 C CA . VAL A 1 222 ? -7.920 0.258 7.566 1.00 80.06 222 VAL A CA 1
ATOM 1649 C C . VAL A 1 222 ? -8.387 -0.509 6.330 1.00 80.06 222 VAL A C 1
ATOM 1651 O O . VAL A 1 222 ? -8.666 0.107 5.303 1.00 80.06 222 VAL A O 1
ATOM 1654 N N . TYR A 1 223 ? -8.550 -1.830 6.433 1.00 77.88 223 TYR A N 1
ATOM 1655 C CA . TYR A 1 223 ? -9.025 -2.684 5.342 1.00 77.88 223 TYR A CA 1
ATOM 1656 C C . TYR A 1 223 ? -10.446 -2.318 4.899 1.00 77.88 223 TYR A C 1
ATOM 1658 O O . TYR A 1 223 ? -10.727 -2.248 3.705 1.00 77.88 223 TYR A O 1
ATOM 1666 N N . ARG A 1 224 ? -11.330 -1.996 5.849 1.00 81.06 224 ARG A N 1
ATOM 1667 C CA . ARG A 1 224 ? -12.685 -1.504 5.575 1.00 81.06 224 ARG A CA 1
ATOM 1668 C C . ARG A 1 224 ? -12.679 -0.163 4.845 1.00 81.06 224 ARG A C 1
ATOM 1670 O O . ARG A 1 224 ? -13.442 -0.004 3.896 1.00 81.06 224 ARG A O 1
ATOM 1677 N N . ALA A 1 225 ? -11.863 0.790 5.296 1.00 74.75 225 ALA A N 1
ATOM 1678 C CA . ALA A 1 225 ? -11.812 2.138 4.724 1.00 74.75 225 ALA A CA 1
ATOM 1679 C C . ALA A 1 225 ? -11.305 2.136 3.275 1.00 74.75 225 ALA A C 1
ATOM 1681 O O . ALA A 1 225 ? -11.713 2.947 2.453 1.00 74.75 225 ALA A O 1
ATOM 1682 N N . THR A 1 226 ? -10.429 1.192 2.951 1.00 71.00 226 THR A N 1
ATOM 1683 C CA . THR A 1 226 ? -9.664 1.209 1.702 1.00 71.00 226 THR A CA 1
ATOM 1684 C C . THR A 1 226 ? -10.139 0.162 0.701 1.00 71.00 226 THR A C 1
ATOM 1686 O O . THR A 1 226 ? -10.185 0.446 -0.493 1.00 71.00 226 THR A O 1
ATOM 1689 N N . GLN A 1 227 ? -10.544 -1.025 1.1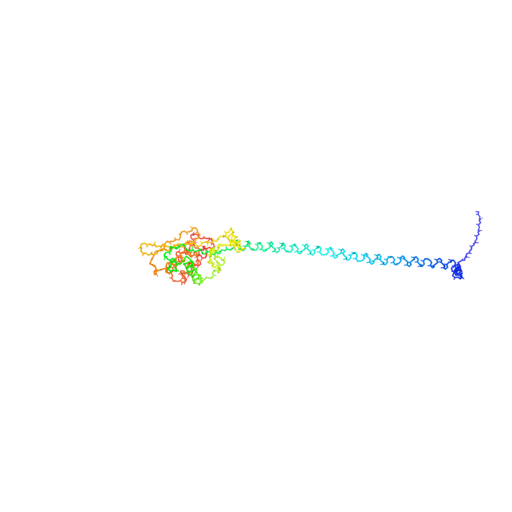65 1.00 72.06 227 GLN A N 1
ATOM 1690 C CA . GLN A 1 227 ? -10.967 -2.167 0.349 1.00 72.06 227 GLN A CA 1
ATOM 1691 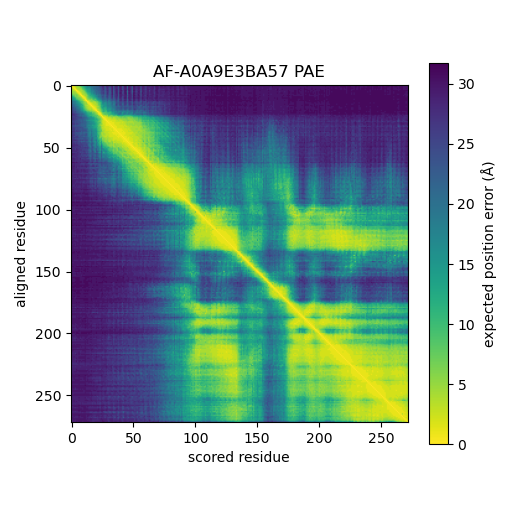C C . GLN A 1 227 ? -12.317 -2.725 0.827 1.00 72.06 227 GLN A C 1
ATOM 1693 O O . GLN A 1 227 ? -12.460 -3.923 1.077 1.00 72.06 227 GLN A O 1
ATOM 1698 N N . LEU A 1 228 ? -13.338 -1.866 0.912 1.00 78.44 228 LEU A N 1
ATOM 1699 C CA . LEU A 1 228 ? -14.647 -2.200 1.490 1.00 78.44 228 LEU A CA 1
ATOM 1700 C C . LEU A 1 228 ? -15.279 -3.489 0.925 1.00 78.44 228 LEU A C 1
ATOM 1702 O O . LEU A 1 228 ? -15.837 -4.276 1.685 1.00 78.44 228 LEU A O 1
ATOM 1706 N N . TYR A 1 229 ? -15.149 -3.758 -0.381 1.00 75.12 229 TYR A N 1
ATOM 1707 C CA . TYR A 1 229 ? -15.660 -5.005 -0.973 1.00 75.12 229 TYR A CA 1
ATOM 1708 C C . TYR A 1 229 ? -14.908 -6.240 -0.480 1.00 75.12 229 TYR A C 1
ATOM 1710 O O . TYR A 1 229 ? -15.522 -7.242 -0.124 1.00 75.12 229 TYR A O 1
ATOM 1718 N N . ARG A 1 230 ? -13.576 -6.182 -0.425 1.00 75.88 230 ARG A N 1
ATOM 1719 C CA . ARG A 1 230 ? -12.773 -7.306 0.068 1.00 75.88 230 ARG A CA 1
ATOM 1720 C C . ARG A 1 230 ? -12.986 -7.520 1.558 1.00 75.88 230 ARG A C 1
ATOM 1722 O O . ARG A 1 230 ? -13.050 -8.661 1.995 1.00 75.88 230 ARG A O 1
ATOM 1729 N N . TYR A 1 231 ? -13.196 -6.442 2.311 1.00 81.44 231 TYR A N 1
ATOM 1730 C CA . TYR A 1 231 ? -13.620 -6.530 3.701 1.00 81.44 231 TYR A CA 1
ATOM 1731 C C . TYR A 1 231 ? -14.967 -7.256 3.844 1.00 81.44 231 TYR A C 1
ATOM 1733 O O . TYR A 1 231 ? -15.083 -8.144 4.682 1.00 81.44 231 TYR A O 1
ATOM 1741 N N . ALA A 1 232 ? -15.954 -6.963 2.990 1.00 83.69 232 ALA A N 1
ATOM 1742 C CA . ALA A 1 232 ? -17.236 -7.673 2.990 1.00 83.69 232 ALA A CA 1
ATOM 1743 C C . ALA A 1 232 ? -17.077 -9.179 2.691 1.00 83.69 232 ALA A C 1
ATOM 1745 O O . ALA A 1 232 ? -17.668 -10.009 3.380 1.00 83.69 232 ALA A O 1
ATOM 1746 N N . VAL A 1 233 ? -16.225 -9.547 1.726 1.00 82.12 233 VAL A N 1
ATOM 1747 C CA . VAL A 1 233 ? -15.900 -10.957 1.425 1.00 82.12 233 VAL A CA 1
ATOM 1748 C C . VAL A 1 233 ? -15.180 -11.629 2.599 1.00 82.12 233 VAL A C 1
ATOM 1750 O O . VAL A 1 233 ? -15.537 -12.741 2.979 1.00 82.12 233 VAL A O 1
ATOM 1753 N N . TYR A 1 234 ? -14.200 -10.959 3.210 1.00 83.31 234 TYR A N 1
ATOM 1754 C CA . TYR A 1 234 ? -13.515 -11.453 4.406 1.00 83.31 234 TYR A CA 1
ATOM 1755 C C . TYR A 1 234 ? -14.503 -11.740 5.543 1.00 83.31 234 TYR A C 1
ATOM 1757 O O . TYR A 1 234 ? -14.462 -12.814 6.142 1.00 83.31 234 TYR A O 1
ATOM 1765 N N . LEU A 1 235 ? -15.422 -10.807 5.814 1.00 87.81 235 LEU A N 1
ATOM 1766 C CA . LEU A 1 235 ? -16.457 -10.977 6.832 1.00 87.81 235 LEU A CA 1
ATOM 1767 C C . LEU A 1 235 ? -17.367 -12.169 6.520 1.00 87.81 235 LEU A C 1
ATOM 1769 O O . LEU A 1 235 ? -17.690 -12.932 7.430 1.00 87.81 235 LEU A O 1
ATOM 1773 N N . ALA A 1 236 ? -17.735 -12.359 5.251 1.00 84.88 236 ALA A N 1
ATOM 1774 C CA . ALA A 1 236 ? -18.527 -13.504 4.815 1.00 84.88 236 ALA A CA 1
ATOM 1775 C C . ALA A 1 236 ? -17.788 -14.829 5.072 1.00 84.88 236 ALA A C 1
ATOM 1777 O O . ALA A 1 236 ? -18.332 -15.717 5.727 1.00 84.88 236 ALA A O 1
ATOM 1778 N N . ASN A 1 237 ? -16.518 -14.922 4.660 1.00 82.31 237 ASN A N 1
ATOM 1779 C CA . ASN A 1 237 ? -15.671 -16.102 4.873 1.00 82.31 237 ASN A CA 1
ATOM 1780 C C . ASN A 1 237 ? -15.429 -16.393 6.364 1.00 82.31 237 ASN A C 1
ATOM 1782 O O . ASN A 1 237 ? -15.308 -17.548 6.762 1.00 82.31 237 ASN A O 1
ATOM 1786 N N . ALA A 1 238 ? -15.381 -15.352 7.198 1.00 85.19 238 ALA A N 1
ATOM 1787 C CA . ALA A 1 238 ? -15.248 -15.464 8.648 1.00 85.19 238 ALA A CA 1
ATOM 1788 C C . ALA A 1 238 ? -16.578 -15.775 9.372 1.00 85.19 238 ALA A C 1
ATOM 1790 O O . ALA A 1 238 ? -16.607 -15.798 10.602 1.00 85.19 238 ALA A O 1
ATOM 1791 N N . GLY A 1 239 ? -17.688 -15.966 8.646 1.00 85.44 239 GLY A N 1
ATOM 1792 C CA . GLY A 1 239 ? -19.015 -16.236 9.216 1.00 85.44 239 GLY A CA 1
ATOM 1793 C C . GLY A 1 239 ? -19.711 -15.014 9.835 1.00 85.44 239 GLY A C 1
ATOM 1794 O O . GLY A 1 239 ? -20.783 -15.142 10.429 1.00 85.44 239 GLY A O 1
ATOM 1795 N N . ARG A 1 240 ? -19.154 -13.806 9.684 1.00 89.06 240 ARG A N 1
ATOM 1796 C CA . ARG A 1 240 ? -19.714 -12.533 10.179 1.00 89.06 240 ARG A CA 1
ATOM 1797 C C . ARG A 1 240 ? -20.744 -11.970 9.189 1.00 89.06 240 ARG A C 1
ATOM 1799 O O . ARG A 1 240 ? -20.641 -10.830 8.740 1.00 89.06 240 ARG A O 1
ATOM 1806 N N . LEU A 1 241 ? -21.755 -12.777 8.848 1.00 88.56 241 LEU A N 1
ATOM 1807 C CA . LEU A 1 241 ? -22.665 -12.529 7.716 1.00 88.56 241 LEU A CA 1
ATOM 1808 C C . LEU A 1 241 ? -23.431 -11.199 7.815 1.00 88.56 241 LEU A C 1
ATOM 1810 O O . LEU A 1 241 ? -23.522 -10.477 6.829 1.00 88.56 241 LEU A O 1
ATOM 1814 N N . LYS A 1 242 ? -23.912 -10.824 9.009 1.00 89.38 242 LYS A N 1
ATOM 1815 C CA . LYS A 1 242 ? -24.616 -9.541 9.217 1.00 89.38 242 LYS A CA 1
ATOM 1816 C C . LYS A 1 242 ? -23.728 -8.328 8.932 1.00 89.38 242 LYS A C 1
ATOM 1818 O O . LYS A 1 242 ? -24.189 -7.319 8.409 1.00 89.38 242 LYS A O 1
ATOM 1823 N N . GLU A 1 243 ? -22.450 -8.418 9.290 1.00 87.19 243 GLU A N 1
ATOM 1824 C CA . GLU A 1 243 ? -21.489 -7.344 9.041 1.00 87.19 243 GLU A CA 1
ATOM 1825 C C . GLU A 1 243 ? -21.083 -7.307 7.564 1.00 87.19 243 GLU A C 1
ATOM 1827 O O . GLU A 1 243 ? -20.941 -6.224 6.996 1.00 87.19 243 GLU A O 1
ATOM 1832 N N . ALA A 1 244 ? -20.945 -8.480 6.932 1.00 87.06 244 ALA A N 1
ATOM 1833 C CA . ALA A 1 244 ? -20.690 -8.598 5.499 1.00 87.06 244 ALA A CA 1
ATOM 1834 C C . ALA A 1 244 ? -21.823 -7.964 4.680 1.00 87.06 244 ALA A C 1
ATOM 1836 O O . ALA A 1 244 ? -21.571 -7.155 3.789 1.00 87.06 244 ALA A O 1
ATOM 1837 N N . GLU A 1 245 ? -23.072 -8.270 5.033 1.00 90.00 245 GLU A N 1
ATOM 1838 C CA . GLU A 1 245 ? -24.259 -7.674 4.426 1.00 90.00 245 GLU A CA 1
ATOM 1839 C C . GLU A 1 245 ? -24.256 -6.145 4.563 1.00 90.00 245 GLU A C 1
ATOM 1841 O O . GLU A 1 245 ? -24.395 -5.439 3.563 1.00 90.00 245 GLU A O 1
ATOM 1846 N N . ALA A 1 246 ? -24.033 -5.616 5.771 1.00 89.62 246 ALA A N 1
ATOM 1847 C CA . ALA A 1 246 ? -23.964 -4.170 5.988 1.00 89.62 246 ALA A CA 1
ATOM 1848 C C . ALA A 1 246 ? -22.863 -3.503 5.138 1.00 89.62 246 ALA A C 1
ATOM 1850 O O . ALA A 1 246 ? -23.055 -2.402 4.611 1.00 89.62 246 ALA A O 1
ATOM 1851 N N . ALA A 1 247 ? -21.720 -4.172 4.963 1.00 85.31 247 ALA A N 1
ATOM 1852 C CA . ALA A 1 247 ? -20.642 -3.693 4.104 1.00 85.31 247 ALA A CA 1
ATOM 1853 C C . ALA A 1 247 ? -21.038 -3.689 2.613 1.00 85.31 247 ALA A C 1
ATOM 1855 O O . ALA A 1 247 ? -20.765 -2.702 1.924 1.00 85.31 247 ALA A O 1
ATOM 1856 N N . TYR A 1 248 ? -21.737 -4.720 2.119 1.00 86.94 248 TYR A N 1
ATOM 1857 C CA . TYR A 1 248 ? -22.261 -4.739 0.746 1.00 86.94 248 TYR A CA 1
ATOM 1858 C C . TYR A 1 248 ? -23.337 -3.674 0.503 1.00 86.94 248 TYR A C 1
ATOM 1860 O O . TYR A 1 248 ? -23.297 -3.000 -0.526 1.00 86.94 248 TYR A O 1
ATOM 1868 N N . TRP A 1 249 ? -24.246 -3.440 1.454 1.00 88.25 249 TRP A N 1
ATOM 1869 C CA . TRP A 1 249 ? -25.214 -2.339 1.356 1.00 88.25 249 TRP A CA 1
ATOM 1870 C C . TRP A 1 249 ? -24.532 -0.970 1.288 1.00 88.25 249 TRP A C 1
ATOM 1872 O O . TRP A 1 249 ? -24.914 -0.132 0.470 1.00 88.25 249 TRP A O 1
ATOM 1882 N N . SER A 1 250 ? -23.470 -0.757 2.072 1.00 84.81 250 SER A N 1
ATOM 1883 C CA . SER A 1 250 ? -22.669 0.472 1.996 1.00 84.81 250 SER A CA 1
ATOM 1884 C C . SER A 1 250 ? -22.006 0.656 0.621 1.00 84.81 250 SER A C 1
ATOM 1886 O O . SER A 1 250 ? -22.016 1.761 0.076 1.00 84.81 250 SER A O 1
ATOM 1888 N N . LEU A 1 251 ? -21.490 -0.424 0.017 1.00 82.88 251 LEU A N 1
ATOM 1889 C CA . LEU A 1 251 ? -20.951 -0.400 -1.352 1.00 82.88 251 LEU A CA 1
ATOM 1890 C C . LEU A 1 251 ? -22.015 -0.084 -2.395 1.00 82.88 251 LEU A C 1
ATOM 1892 O O . LEU A 1 251 ? -21.732 0.629 -3.354 1.00 82.88 251 LEU A O 1
ATOM 1896 N N . MET A 1 252 ? -23.237 -0.582 -2.221 1.00 83.12 252 MET A N 1
ATOM 1897 C CA . MET A 1 252 ? -24.319 -0.267 -3.148 1.00 83.12 252 MET A CA 1
ATOM 1898 C C . MET A 1 252 ? -24.743 1.202 -3.073 1.00 83.12 252 MET A C 1
ATOM 1900 O O . MET A 1 252 ? -25.034 1.807 -4.105 1.00 83.12 252 MET A O 1
ATOM 1904 N N . ALA A 1 253 ? -24.740 1.786 -1.873 1.00 84.75 253 ALA A N 1
ATOM 1905 C CA . ALA A 1 253 ? -25.073 3.194 -1.679 1.00 84.75 253 ALA A CA 1
ATOM 1906 C C . ALA A 1 253 ? -23.975 4.128 -2.221 1.00 84.75 253 ALA A C 1
ATOM 1908 O O . ALA A 1 253 ? -24.261 5.047 -2.990 1.00 84.75 253 ALA A O 1
ATOM 1909 N N . ASN A 1 254 ? -22.715 3.864 -1.861 1.00 78.12 254 ASN A N 1
ATOM 1910 C CA . ASN A 1 254 ? -21.617 4.827 -2.016 1.00 78.12 254 ASN A CA 1
ATOM 1911 C C . ASN A 1 254 ? -20.579 4.441 -3.083 1.00 78.12 254 ASN A C 1
ATOM 1913 O O . ASN A 1 254 ? -19.738 5.260 -3.442 1.00 78.12 254 ASN A O 1
ATOM 1917 N N . GLY A 1 255 ? -20.607 3.204 -3.583 1.00 70.50 255 GLY A N 1
ATOM 1918 C CA . GLY A 1 255 ? -19.616 2.683 -4.524 1.00 70.50 255 GLY A CA 1
ATOM 1919 C C . GLY A 1 255 ? -19.864 3.079 -5.980 1.00 70.50 255 GLY A C 1
ATOM 1920 O O . GLY A 1 255 ? -20.955 3.519 -6.363 1.00 70.50 255 GLY A O 1
ATOM 1921 N N . SER A 1 256 ? -18.835 2.863 -6.805 1.00 73.00 256 SER A N 1
ATOM 1922 C CA . SER A 1 256 ? -18.887 3.015 -8.264 1.00 73.00 256 SER A CA 1
ATOM 1923 C C . SER A 1 256 ? -19.918 2.071 -8.901 1.00 73.00 256 SER A C 1
ATOM 1925 O O . SER A 1 256 ? -20.315 1.075 -8.299 1.00 73.00 256 SER A O 1
ATOM 1927 N N . ALA A 1 257 ? -20.332 2.321 -10.149 1.00 72.12 257 ALA A N 1
ATOM 1928 C CA . ALA A 1 257 ? -21.262 1.428 -10.857 1.00 72.12 257 ALA A CA 1
ATOM 1929 C C . ALA A 1 257 ? -20.774 -0.036 -10.891 1.00 72.12 257 ALA A C 1
ATOM 1931 O O . ALA A 1 257 ? -21.566 -0.966 -10.737 1.00 72.12 257 ALA A O 1
ATOM 1932 N N . GLN A 1 258 ? -19.460 -0.235 -11.022 1.00 70.94 258 GLN A N 1
ATOM 1933 C CA . GLN A 1 258 ? -18.838 -1.554 -10.978 1.00 70.94 258 GLN A CA 1
ATOM 1934 C C . GLN A 1 258 ? -18.893 -2.173 -9.574 1.00 70.94 258 GLN A C 1
ATOM 1936 O O . GLN A 1 258 ? -19.210 -3.354 -9.439 1.00 70.94 258 GLN A O 1
ATOM 1941 N N . ASP A 1 259 ? -18.633 -1.396 -8.520 1.00 73.62 259 ASP A N 1
ATOM 1942 C CA . ASP A 1 259 ? -18.708 -1.898 -7.143 1.00 73.62 259 ASP A CA 1
ATOM 1943 C C . ASP A 1 259 ? -20.133 -2.242 -6.720 1.00 73.62 259 ASP A C 1
ATOM 1945 O O . ASP A 1 259 ? -20.326 -3.226 -6.011 1.00 73.62 259 ASP A O 1
ATOM 1949 N N . ARG A 1 260 ? -21.133 -1.501 -7.210 1.00 81.31 260 ARG A N 1
ATOM 1950 C CA . ARG A 1 260 ? -22.553 -1.824 -7.014 1.00 81.31 260 ARG A CA 1
ATOM 1951 C C . ARG A 1 260 ? -22.910 -3.173 -7.632 1.00 81.31 260 ARG A C 1
ATOM 1953 O O . ARG A 1 260 ? -23.536 -3.996 -6.971 1.00 81.31 260 ARG A O 1
ATOM 1960 N N . ALA A 1 261 ? -22.473 -3.423 -8.869 1.00 81.38 261 ALA A N 1
ATOM 1961 C CA . ALA A 1 261 ? -22.703 -4.700 -9.544 1.00 81.38 261 ALA A CA 1
ATOM 1962 C C . ALA A 1 261 ? -22.072 -5.870 -8.774 1.00 81.38 261 ALA A C 1
ATOM 1964 O O . ALA A 1 261 ? -22.710 -6.899 -8.560 1.00 81.38 261 ALA A O 1
ATOM 1965 N N . TRP A 1 262 ? -20.842 -5.696 -8.290 1.00 79.25 262 TRP A N 1
ATOM 1966 C CA . TRP A 1 262 ? -20.187 -6.713 -7.474 1.00 79.25 262 TRP A CA 1
ATOM 1967 C C . TRP A 1 262 ? -20.825 -6.882 -6.097 1.00 79.25 262 TRP A C 1
ATOM 1969 O O . TRP A 1 262 ? -20.941 -8.011 -5.632 1.00 79.25 262 TRP A O 1
ATOM 1979 N N . ALA A 1 263 ? -21.276 -5.806 -5.454 1.00 84.88 263 ALA A N 1
ATOM 1980 C CA . ALA A 1 263 ? -21.976 -5.890 -4.177 1.00 84.88 263 ALA A CA 1
ATOM 1981 C C . ALA A 1 263 ? -23.288 -6.684 -4.288 1.00 84.88 263 ALA A C 1
ATOM 1983 O O . ALA A 1 263 ? -23.585 -7.470 -3.393 1.00 84.88 263 ALA A O 1
ATOM 1984 N N . LEU A 1 264 ? -24.015 -6.567 -5.407 1.00 84.56 264 LEU A N 1
ATOM 1985 C CA . LEU A 1 264 ? -25.185 -7.407 -5.693 1.00 84.56 264 LEU A CA 1
ATOM 1986 C C . LEU A 1 264 ? -24.816 -8.893 -5.802 1.00 84.56 264 LEU A C 1
ATOM 1988 O O . LEU A 1 264 ? -25.497 -9.733 -5.221 1.00 84.56 264 LEU A O 1
ATOM 1992 N N . ILE A 1 265 ? -23.720 -9.220 -6.496 1.00 84.12 265 ILE A N 1
ATOM 1993 C CA . ILE A 1 265 ? -23.208 -10.600 -6.581 1.00 84.12 265 ILE A CA 1
ATOM 1994 C C . ILE A 1 265 ? -22.806 -11.110 -5.187 1.00 84.12 265 ILE A C 1
ATOM 1996 O O . ILE A 1 265 ? -23.119 -12.241 -4.823 1.00 84.12 265 ILE A O 1
ATOM 2000 N N . GLY A 1 266 ? -22.138 -10.272 -4.391 1.00 81.50 266 GLY A N 1
ATOM 2001 C CA . GLY A 1 266 ? -21.744 -10.589 -3.019 1.00 81.50 266 GLY A CA 1
ATOM 2002 C C . GLY A 1 266 ? -22.940 -10.881 -2.113 1.00 81.50 266 GLY A C 1
ATOM 2003 O O . GLY A 1 266 ? -22.922 -11.877 -1.396 1.00 81.50 266 GLY A O 1
ATOM 2004 N N . LEU A 1 267 ? -23.997 -10.066 -2.192 1.00 86.38 267 LEU A N 1
ATOM 2005 C CA . LEU A 1 267 ? -25.254 -10.304 -1.477 1.00 86.38 267 LEU A CA 1
ATOM 2006 C C . LEU A 1 267 ? -25.948 -11.579 -1.949 1.00 86.38 267 LEU A C 1
ATOM 2008 O O . LEU A 1 267 ? -26.393 -12.354 -1.112 1.00 86.38 267 LEU A O 1
ATOM 2012 N N . ALA A 1 268 ? -25.999 -11.835 -3.258 1.00 86.12 268 ALA A N 1
ATOM 2013 C CA . ALA A 1 268 ? -26.578 -13.071 -3.780 1.00 86.12 268 ALA A CA 1
ATOM 2014 C C . ALA A 1 268 ? -25.876 -14.311 -3.201 1.00 86.12 268 ALA A C 1
ATOM 2016 O O . ALA A 1 268 ? -26.547 -15.239 -2.765 1.00 86.12 268 ALA A O 1
ATOM 2017 N N . ASN A 1 269 ? -24.543 -14.289 -3.102 1.00 82.69 269 ASN A N 1
ATOM 2018 C CA . ASN A 1 269 ? -23.766 -15.381 -2.508 1.00 82.69 269 ASN A CA 1
ATOM 2019 C C . ASN A 1 269 ? -23.974 -15.544 -0.992 1.00 82.69 269 ASN A C 1
ATOM 2021 O O . ASN A 1 269 ? -23.713 -16.622 -0.474 1.00 82.69 269 ASN A O 1
ATOM 2025 N N . LEU A 1 270 ? -24.400 -14.501 -0.269 1.00 83.31 270 LEU A N 1
ATOM 2026 C CA . LEU A 1 270 ? -24.704 -14.606 1.165 1.00 83.31 270 LEU A CA 1
ATOM 2027 C C . LEU A 1 270 ? -26.026 -15.336 1.441 1.00 83.31 270 LEU A C 1
ATOM 2029 O O . LEU A 1 270 ? -26.198 -15.873 2.533 1.00 83.31 270 LEU A O 1
ATOM 2033 N N . TYR A 1 271 ? -26.952 -15.313 0.480 1.00 80.88 271 TYR A N 1
ATOM 2034 C CA . TYR A 1 271 ? -28.311 -15.847 0.610 1.00 80.88 271 TYR A CA 1
ATOM 2035 C C . TYR A 1 271 ? -28.559 -17.128 -0.206 1.00 80.88 271 TYR A C 1
ATOM 2037 O O . TYR A 1 271 ? -29.672 -17.653 -0.163 1.00 80.88 271 TYR A O 1
ATOM 2045 N N . ALA A 1 272 ? -27.558 -17.596 -0.956 1.00 73.12 272 ALA A N 1
ATOM 2046 C CA . ALA A 1 272 ? -27.590 -18.840 -1.727 1.00 73.12 272 ALA A CA 1
ATOM 2047 C C . ALA A 1 272 ? -27.212 -20.048 -0.859 1.00 73.12 272 ALA A C 1
ATOM 2049 O O . ALA A 1 272 ? -27.859 -21.105 -1.036 1.00 73.12 272 ALA A O 1
#

Radius of gyration: 47.35 Å; Cα contacts (8 Å, |Δi|>4): 279; chains: 1; bounding box: 92×37×162 Å

Secondary structure (DSSP, 8-state):
------------THHHHHHHHSPPPHHHHHHHHHHHHHHHHHHHHHHHHHHHHHHHHHHHHHHHHHHHHHHHHHHHHHHHHHHHHHHHHHHHHT---EEEPPPB--HHHHTTT--HHHHHHHHHHHHHHHHHH---SS-GGGSTT--TT--EE-----S--HHHHHHHHHHHHS--EEEEEEEEEETTEEEEEEEETTB-PPPEEE-GGGHHHHHHHHHHHHHHHH-HHHHHHHHHHTT-HHHHHHHHHHHHHHS-HHHHHHHHHHHHHHH-

Mean predicted aligned error: 17.98 Å

Nearest PDB structures (foldseek):
  8h70-assembly1_A  TM=3.332E-01  e=6.856E-01  Vibrio cholerae
  6xb3-assembly3_E  TM=4.102E-01  e=3.007E+00  Autographa californica nucleopolyhedrovirus
  3qdn-assembly1_A  TM=2.898E-01  e=2.109E+00  Salmonella enterica subsp. enterica serovar Typhimurium
  6r10-assembly1_G  TM=2.014E-01  e=1.873E+00  Thermus thermophilus HB8
  4cti-assembly2_B  TM=4.150E-01  e=8.716E+00  Archaeoglobus fulgidus